Protein AF-A0AAD4MPF8-F1 (afdb_monomer)

pLDDT: mean 71.49, std 11.78, range [45.94, 88.06]

Solvent-accessible surface area (backbone atoms only — not comparable to full-atom values): 11117 Å² total; per-residue (Å²): 115,58,74,65,57,52,52,52,51,52,49,49,47,50,49,53,48,52,50,50,49,48,56,69,76,37,49,70,69,51,46,76,34,60,67,60,52,49,54,48,47,53,47,50,52,48,49,43,50,48,50,51,51,52,43,62,72,68,60,69,72,72,42,96,46,67,57,79,88,45,56,65,57,53,52,52,50,50,52,53,42,52,50,28,42,57,53,8,51,45,22,51,76,41,23,58,66,55,44,60,44,26,32,69,64,89,80,53,73,45,56,37,51,53,28,25,47,55,8,43,53,32,34,49,62,33,69,62,44,70,51,37,67,32,45,84,45,64,68,64,37,50,50,49,35,48,50,50,28,53,53,29,48,53,52,37,50,50,53,55,47,46,52,66,77,32,65,92,32,55,41,81,50,34,54,56,55,45,52,51,36,47,54,50,28,52,48,32,45,50,48,40,51,50,54,55,71,69,28,69,70,51,52,53,53,58,61,73,75,107

Secondary structure (DSSP, 8-state):
--HHHHHHHHHHHHHHHHHHHHHHH-HHHHHT-HHHHHHHHHHHHHHHHHHHHHHHHTT----S---TT-HHHHHHHHHHHHHHHHHHHHHHH-HHHHHHTTB-S---HHHHHHHHHHHHHHHHHHHHHTTGGG-S-HHHHHHHHHHHHHHHHHHHHHHHHHHHHTTTSB-TTHHHHHHHHHHHHHHHHHHHHHHHHT-HHHHHHHHH--

Sequence (210 aa):
MDGLGRFVLTADAIVSFVSGLVLFLAPSQVGDLILILRIFIYSCFATLALYVLLLLGSGWKLGSTLYPQNRVGNILYQLDTIASITVGMAWMSHPQWILHRQVQVTMDESHEICGRIMGALFVSSQAISAHALHWQNQSDRSMAAEARAVCCLFILAAQIWSQVAYRKHWSGGHWVGISLSSTWTVIALTYRIYIICTSPAVAKSRQKAK

Organism: NCBI:txid166010

Nearest PDB structures (foldseek):
  8e12-assembly1_C  TM=3.591E-01  e=9.844E+00  synthetic construct
  4tx5-assembly1_B  TM=2.167E-01  e=2.994E+00  Homo sapiens
  8auw-assembly1_D  TM=2.291E-01  e=4.032E+00  Homo sapiens
  6jx6-assembly1_D  TM=2.334E-01  e=8.915E+00  Homo sapiens
  6jx6-assembly1_A  TM=1.892E-01  e=6.620E+00  Homo sapiens

Mean predicted aligned error: 10.9 Å

Foldseek 3Di:
DDPVLVVLLVVLLVCLVVVLCCCVVPVPVQLVCVVVLVVLLVVLVVLVVVLVVCCVVVPVPLQPCLPVVPPVLVVLLVVLLVLLLVQLVCLLPPQPVLVVLWWQDPDDPSSSSVSNSLSSSSNSLNSSLVSLSRDPDLVSVLSSLVSQLVSLVSQLVVLVVCCVVRVPTTDPSSVVSNVSSVVSNCSSVVSNVVSVCPDPVVVVVVVVVD

InterPro domains:
  IPR059336 Domain of unknown function DUF8292 [PF26941] (42-192)

Radius of gyration: 18.5 Å; Cα contacts (8 Å, |Δi|>4): 184; chains: 1; bounding box: 48×43×47 Å

Structure (mmCIF, N/CA/C/O backbone):
data_AF-A0AAD4MPF8-F1
#
_entry.id   AF-A0AAD4MPF8-F1
#
loop_
_atom_site.group_PDB
_atom_site.id
_atom_site.type_symbol
_atom_site.label_atom_id
_atom_site.label_alt_id
_atom_site.label_comp_id
_atom_site.label_asym_id
_atom_site.label_entity_id
_atom_site.label_seq_id
_atom_site.pdbx_PDB_ins_code
_atom_site.Cartn_x
_atom_site.Cartn_y
_atom_site.Cartn_z
_atom_site.occupancy
_atom_site.B_iso_or_equiv
_atom_site.auth_seq_id
_atom_site.auth_comp_id
_atom_site.auth_asym_id
_atom_site.auth_atom_id
_atom_site.pdbx_PDB_model_num
ATOM 1 N N . MET A 1 1 ? -16.345 8.784 14.453 1.00 55.75 1 MET A N 1
ATOM 2 C CA . MET A 1 1 ? -15.623 9.776 13.639 1.00 55.75 1 MET A CA 1
ATOM 3 C C . MET A 1 1 ? -16.601 10.869 13.224 1.00 55.75 1 MET A C 1
ATOM 5 O O . MET A 1 1 ? -17.779 10.551 13.048 1.00 55.75 1 MET A O 1
ATOM 9 N N . ASP A 1 2 ? -16.160 12.123 13.161 1.00 61.25 2 ASP A N 1
ATOM 10 C CA . ASP A 1 2 ? -16.975 13.252 12.692 1.00 61.25 2 ASP A CA 1
ATOM 11 C C . ASP A 1 2 ? -17.239 13.159 11.173 1.00 61.25 2 ASP A C 1
ATOM 13 O O . ASP A 1 2 ? -16.724 12.270 10.487 1.00 61.25 2 ASP A O 1
ATOM 17 N N . GLY A 1 3 ? -18.105 14.031 10.642 1.00 62.41 3 GLY A N 1
ATOM 18 C CA . GLY A 1 3 ? -18.483 14.008 9.222 1.00 62.41 3 GLY A CA 1
ATOM 19 C C . GLY A 1 3 ? -17.293 14.221 8.279 1.00 62.41 3 GLY A C 1
ATOM 20 O O . GLY A 1 3 ? -17.214 13.576 7.233 1.00 62.41 3 GLY A O 1
ATOM 21 N N . LEU A 1 4 ? -16.333 15.052 8.693 1.00 60.56 4 LEU A N 1
ATOM 22 C CA . LEU A 1 4 ? -15.121 15.350 7.935 1.00 60.56 4 LEU A CA 1
ATOM 23 C C . LEU A 1 4 ? -14.210 14.124 7.810 1.00 60.56 4 LEU A C 1
ATOM 25 O O . LEU A 1 4 ? -13.796 13.792 6.702 1.00 60.56 4 LEU A O 1
ATOM 29 N N . GLY A 1 5 ? -13.960 13.390 8.901 1.00 58.72 5 GLY A N 1
ATOM 30 C CA . GLY A 1 5 ? -13.143 12.178 8.838 1.00 58.72 5 GLY A CA 1
ATOM 31 C C . GLY A 1 5 ? -13.740 11.095 7.931 1.00 58.72 5 GLY A C 1
ATOM 32 O O . GLY A 1 5 ? -13.005 10.425 7.206 1.00 58.72 5 GLY A O 1
ATOM 33 N N . ARG A 1 6 ? -15.077 10.942 7.904 1.00 61.00 6 ARG A N 1
ATOM 34 C CA . ARG A 1 6 ? -15.747 9.969 7.009 1.00 61.00 6 ARG A CA 1
ATOM 35 C C . ARG A 1 6 ? -15.599 10.348 5.548 1.00 61.00 6 ARG A C 1
ATOM 37 O O . ARG A 1 6 ? -15.324 9.476 4.726 1.00 61.00 6 ARG A O 1
ATOM 44 N N . PHE A 1 7 ? -15.773 11.628 5.237 1.00 65.44 7 PHE A N 1
ATOM 45 C CA . PHE A 1 7 ? -15.570 12.142 3.890 1.00 65.44 7 PHE A CA 1
ATOM 46 C C . PHE A 1 7 ? -14.133 11.895 3.422 1.00 65.44 7 PHE A C 1
ATOM 48 O O . PHE A 1 7 ? -13.931 11.340 2.347 1.00 65.44 7 PHE A O 1
ATOM 55 N N . VAL A 1 8 ? -13.148 12.212 4.266 1.00 62.22 8 VAL A N 1
ATOM 56 C CA . VAL A 1 8 ? -11.725 12.033 3.954 1.00 62.22 8 VAL A CA 1
ATOM 57 C C . VAL A 1 8 ? -11.372 10.562 3.709 1.00 62.22 8 VAL 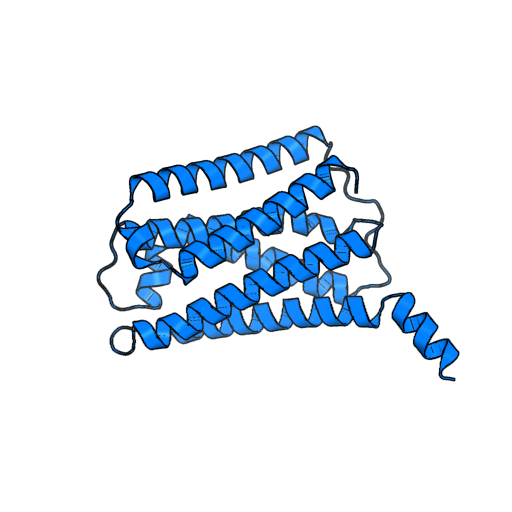A C 1
ATOM 59 O O . VAL A 1 8 ? -10.718 10.268 2.715 1.00 62.22 8 VAL A O 1
ATOM 62 N N . LEU A 1 9 ? -11.854 9.631 4.541 1.00 59.34 9 LEU A N 1
ATOM 63 C CA . LEU A 1 9 ? -11.659 8.190 4.318 1.00 59.34 9 LEU A CA 1
ATOM 64 C C . LEU A 1 9 ? -12.317 7.683 3.039 1.00 59.34 9 LEU A C 1
ATOM 66 O O . LEU A 1 9 ? -11.755 6.852 2.336 1.00 59.34 9 LEU A O 1
ATOM 70 N N . THR A 1 10 ? -13.531 8.151 2.758 1.00 61.44 10 THR A N 1
ATOM 71 C CA . THR A 1 10 ? -14.258 7.740 1.555 1.00 61.44 10 THR A CA 1
ATOM 72 C C . THR A 1 10 ? -13.538 8.256 0.313 1.00 61.44 10 THR A C 1
ATOM 74 O O . THR A 1 10 ? -13.369 7.517 -0.652 1.00 61.44 10 THR A O 1
ATOM 77 N N . ALA A 1 11 ? -13.052 9.499 0.356 1.00 64.69 11 ALA A N 1
ATOM 78 C CA . ALA A 1 11 ? -12.233 10.078 -0.696 1.00 64.69 11 ALA A CA 1
ATOM 79 C C . ALA A 1 11 ? -10.909 9.315 -0.870 1.00 64.69 11 ALA A C 1
ATOM 81 O O . ALA A 1 11 ? -10.569 8.988 -1.999 1.00 64.69 11 ALA A O 1
ATOM 82 N N . ASP A 1 12 ? -10.209 8.964 0.215 1.00 59.84 12 ASP A N 1
ATOM 83 C CA . ASP A 1 12 ? -8.982 8.149 0.170 1.00 59.84 12 ASP A CA 1
ATOM 84 C C . ASP A 1 12 ? -9.234 6.769 -0.450 1.00 59.84 12 ASP A C 1
ATOM 86 O O . ASP A 1 12 ? -8.487 6.336 -1.325 1.00 59.84 12 ASP A O 1
ATOM 90 N N . ALA A 1 13 ? -10.327 6.104 -0.064 1.00 56.44 13 ALA A N 1
ATOM 91 C CA . ALA A 1 13 ? -10.712 4.809 -0.615 1.00 56.44 13 ALA A CA 1
ATOM 92 C C . ALA A 1 13 ? -11.037 4.902 -2.113 1.00 56.44 13 ALA A C 1
ATOM 94 O O . ALA A 1 13 ? -10.578 4.066 -2.889 1.00 56.44 13 ALA A O 1
ATOM 95 N N . ILE A 1 14 ? -11.782 5.929 -2.538 1.00 65.12 14 ILE A N 1
ATOM 96 C CA . ILE A 1 14 ? -12.102 6.165 -3.953 1.00 65.12 14 ILE A CA 1
ATOM 97 C C . ILE A 1 14 ? -10.832 6.480 -4.741 1.00 65.12 14 ILE A C 1
ATOM 99 O O . ILE A 1 14 ? -10.604 5.876 -5.785 1.00 65.12 14 ILE A O 1
ATOM 103 N N . VAL A 1 15 ? -9.989 7.390 -4.245 1.00 66.50 15 VAL A N 1
ATOM 104 C CA . VAL A 1 15 ? -8.732 7.761 -4.903 1.00 66.50 15 VAL A CA 1
ATOM 105 C C . VAL A 1 15 ? -7.833 6.540 -5.010 1.00 66.50 15 VAL A C 1
ATOM 107 O O . VAL A 1 15 ? -7.390 6.232 -6.109 1.00 66.50 15 VAL A O 1
ATOM 110 N N . SER A 1 16 ? -7.625 5.790 -3.930 1.00 58.28 16 SER A N 1
ATOM 111 C CA . SER A 1 16 ? -6.804 4.574 -3.931 1.00 58.28 16 SER A CA 1
ATOM 112 C C . SER A 1 16 ? -7.346 3.516 -4.894 1.00 58.28 16 SER A C 1
ATOM 114 O O . SER A 1 16 ? -6.577 2.916 -5.642 1.00 58.28 16 SER A O 1
ATOM 116 N N . PHE A 1 17 ? -8.667 3.322 -4.935 1.00 57.62 17 PHE A N 1
ATOM 117 C CA . PHE A 1 17 ? -9.323 2.383 -5.846 1.00 57.62 17 PHE A CA 1
ATOM 118 C C . PHE A 1 17 ? -9.176 2.792 -7.316 1.00 57.62 17 PHE A C 1
ATOM 120 O O . PHE A 1 17 ? -8.781 1.974 -8.145 1.00 57.62 17 PHE A O 1
ATOM 127 N N . VAL A 1 18 ? -9.438 4.060 -7.642 1.00 65.12 18 VAL A N 1
ATOM 128 C CA . VAL A 1 18 ? -9.290 4.597 -9.002 1.00 65.12 18 VAL A CA 1
ATOM 129 C C . VAL A 1 18 ? -7.825 4.569 -9.432 1.00 65.12 18 VAL A C 1
ATOM 131 O O . VAL A 1 18 ? -7.530 4.144 -10.543 1.00 65.12 18 VAL A O 1
ATOM 134 N N . SER A 1 19 ? -6.901 4.937 -8.542 1.00 63.03 19 SER A N 1
ATOM 135 C CA . SER A 1 19 ? -5.454 4.859 -8.786 1.00 63.03 19 SER A CA 1
ATOM 136 C C . SER A 1 19 ? -5.032 3.429 -9.099 1.00 63.03 19 SER A C 1
ATOM 138 O O . SER A 1 19 ? -4.343 3.191 -10.087 1.00 63.03 19 SER A O 1
ATOM 140 N N . GLY A 1 20 ? -5.485 2.471 -8.284 1.00 56.88 20 GLY A N 1
ATOM 141 C CA . GLY A 1 20 ? -5.229 1.050 -8.490 1.00 56.88 20 GLY A CA 1
ATOM 142 C C . GLY A 1 20 ? -5.778 0.556 -9.826 1.00 56.88 20 GLY A C 1
ATOM 143 O O . GLY A 1 20 ? -5.057 -0.102 -10.568 1.00 56.88 20 GLY A O 1
ATOM 144 N N . LEU A 1 21 ? -7.013 0.929 -10.179 1.00 60.62 21 LEU A N 1
ATOM 145 C CA . LEU A 1 21 ? -7.623 0.580 -11.465 1.00 60.62 21 LEU A CA 1
ATOM 146 C C . LEU A 1 21 ? -6.862 1.163 -12.656 1.00 60.62 21 LEU A C 1
ATOM 148 O O . LEU A 1 21 ? -6.626 0.451 -13.626 1.00 60.62 21 LEU A O 1
ATOM 152 N N . VAL A 1 22 ? -6.470 2.434 -12.590 1.00 63.16 22 VAL A N 1
ATOM 153 C CA . VAL A 1 22 ? -5.739 3.114 -13.669 1.00 63.16 22 VAL A CA 1
ATOM 154 C C . VAL A 1 22 ? -4.359 2.489 -13.865 1.00 63.16 22 VAL A C 1
ATOM 156 O O . VAL A 1 22 ? -3.998 2.150 -14.991 1.00 63.16 22 VAL A O 1
ATOM 159 N N . LEU A 1 23 ? -3.618 2.261 -12.776 1.00 60.31 23 LEU A N 1
ATOM 160 C CA . LEU A 1 23 ? -2.305 1.612 -12.826 1.00 60.31 23 LEU A CA 1
ATOM 161 C C . LEU A 1 23 ? -2.391 0.150 -13.289 1.00 60.31 23 LEU A C 1
ATOM 163 O O . LEU A 1 23 ? -1.462 -0.339 -13.924 1.00 60.31 23 LEU A O 1
ATOM 167 N N . PHE A 1 24 ? -3.493 -0.545 -12.995 1.00 54.94 24 PHE A N 1
ATOM 168 C CA . PHE A 1 24 ? -3.690 -1.940 -13.390 1.00 54.94 24 PHE A CA 1
ATOM 169 C C . PHE A 1 24 ? -4.157 -2.097 -14.845 1.00 54.94 24 PHE A C 1
ATOM 171 O O . PHE A 1 24 ? -3.673 -2.978 -15.551 1.00 54.94 24 PHE A O 1
ATOM 178 N N . LEU A 1 25 ? -5.096 -1.264 -15.305 1.00 57.91 25 LEU A N 1
ATOM 179 C CA . LEU A 1 25 ? -5.723 -1.402 -16.626 1.00 57.91 25 LEU A CA 1
ATOM 180 C C . LEU A 1 25 ? -4.962 -0.684 -17.743 1.00 57.91 25 LEU A C 1
ATOM 182 O O . LEU A 1 25 ? -5.045 -1.109 -18.893 1.00 57.91 25 LEU A O 1
ATOM 186 N N . ALA A 1 26 ? -4.238 0.392 -17.428 1.00 61.06 26 ALA A N 1
ATOM 187 C CA . ALA A 1 26 ? -3.563 1.221 -18.424 1.00 61.06 26 ALA A CA 1
ATOM 188 C C . ALA A 1 26 ? -2.101 1.570 -18.060 1.00 61.06 26 ALA A C 1
ATOM 190 O O . ALA A 1 26 ? -1.697 2.723 -18.224 1.00 61.06 26 ALA A O 1
ATOM 191 N N . PRO A 1 27 ? -1.268 0.609 -17.605 1.00 55.16 27 PRO A N 1
ATOM 192 C CA . PRO A 1 27 ? 0.095 0.904 -17.155 1.00 55.16 27 PRO A CA 1
ATOM 193 C C . PRO A 1 27 ? 0.967 1.541 -18.249 1.00 55.16 27 PRO A C 1
ATOM 195 O O . PRO A 1 27 ? 1.730 2.461 -17.962 1.00 55.16 27 PRO A O 1
ATOM 198 N N . SER A 1 28 ? 0.826 1.111 -19.509 1.00 53.91 28 SER A N 1
ATOM 199 C CA . SER A 1 28 ? 1.618 1.636 -20.632 1.00 53.91 28 SER A CA 1
ATOM 200 C C . SER A 1 28 ? 1.219 3.059 -21.038 1.00 53.91 28 SER A C 1
ATOM 202 O O . SER A 1 28 ? 2.084 3.883 -21.298 1.00 53.91 28 SER A O 1
ATOM 204 N N . GLN A 1 29 ? -0.080 3.377 -21.032 1.00 57.62 29 GLN A N 1
ATOM 205 C CA . GLN A 1 29 ? -0.586 4.714 -21.380 1.00 57.62 29 GLN A CA 1
ATOM 206 C C . GLN A 1 29 ? -0.260 5.750 -20.300 1.00 57.62 29 GLN A C 1
ATOM 208 O O . GLN A 1 29 ? -0.052 6.923 -20.599 1.00 57.62 29 GLN A O 1
ATOM 213 N N . VAL A 1 30 ? -0.215 5.318 -19.039 1.00 54.78 30 VAL A N 1
ATOM 214 C CA . VAL A 1 30 ? 0.207 6.158 -17.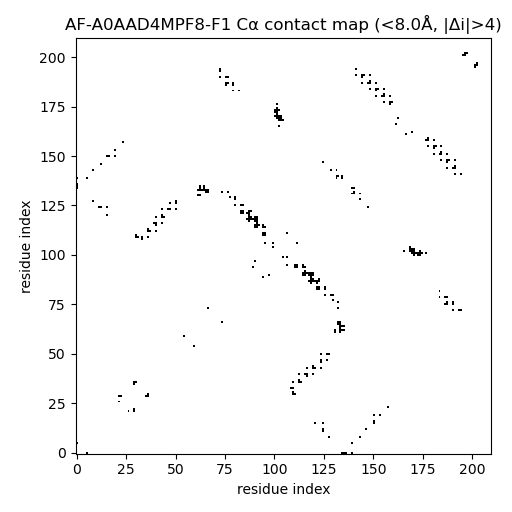917 1.00 54.78 30 VAL A CA 1
ATOM 215 C C . VAL A 1 30 ? 1.702 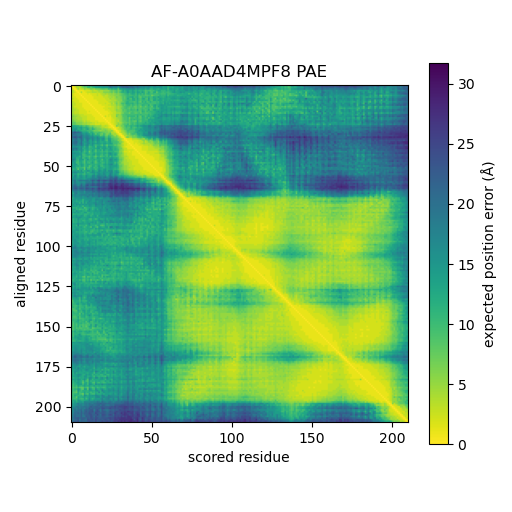6.468 -18.016 1.00 54.78 30 VAL A C 1
ATOM 217 O O . VAL A 1 30 ? 2.077 7.621 -17.825 1.00 54.78 30 VAL A O 1
ATOM 220 N N . GLY A 1 31 ? 2.535 5.480 -18.369 1.00 51.53 31 GLY A N 1
ATOM 221 C CA . GLY A 1 31 ? 3.987 5.640 -18.515 1.00 51.53 31 GLY A CA 1
ATOM 222 C C . GLY A 1 31 ? 4.418 6.689 -19.547 1.00 51.53 31 GLY A C 1
ATOM 223 O O . GLY A 1 31 ? 5.358 7.439 -19.288 1.00 51.53 31 GLY A O 1
ATOM 224 N N . ASP A 1 32 ? 3.680 6.815 -20.653 1.00 57.56 32 ASP A N 1
ATOM 225 C CA . ASP A 1 32 ? 3.958 7.788 -21.723 1.00 57.56 32 ASP A CA 1
ATOM 226 C C . ASP A 1 32 ? 3.587 9.241 -21.347 1.00 57.56 32 ASP A C 1
ATOM 228 O O . ASP A 1 32 ? 3.997 10.200 -22.005 1.00 57.56 32 ASP A O 1
ATOM 232 N N . LEU A 1 33 ? 2.832 9.441 -20.259 1.00 61.28 33 LEU A N 1
ATOM 233 C CA . LEU A 1 33 ? 2.327 10.739 -19.802 1.00 61.28 33 LEU A CA 1
ATOM 234 C C . LEU A 1 33 ? 3.054 11.217 -18.536 1.00 61.28 33 LEU A C 1
ATOM 236 O O . LEU A 1 33 ? 2.452 11.432 -17.481 1.00 61.28 33 LEU A O 1
ATOM 240 N N . ILE A 1 34 ? 4.362 11.470 -18.667 1.00 57.34 34 ILE A N 1
ATOM 241 C CA . ILE A 1 34 ? 5.252 11.996 -17.605 1.00 57.34 34 ILE A CA 1
ATOM 242 C C . ILE A 1 34 ? 4.650 13.217 -16.880 1.00 57.34 34 ILE A C 1
ATOM 244 O O . ILE A 1 34 ? 4.796 13.360 -15.664 1.00 57.34 34 ILE A O 1
ATOM 248 N N . LEU A 1 35 ? 3.928 14.090 -17.593 1.00 57.06 35 LEU A N 1
ATOM 249 C CA . LEU A 1 35 ? 3.270 15.260 -17.000 1.00 57.06 35 LEU A CA 1
ATOM 250 C C . LEU A 1 35 ? 2.095 14.879 -16.082 1.00 57.06 35 LEU A C 1
ATOM 252 O O . LEU A 1 35 ? 1.984 15.428 -14.986 1.00 57.06 35 LEU A O 1
ATOM 256 N N . ILE A 1 36 ? 1.246 13.926 -16.487 1.00 56.16 36 ILE A N 1
ATOM 257 C CA . ILE A 1 36 ? 0.133 13.434 -15.654 1.00 56.16 36 ILE A CA 1
ATOM 258 C C . ILE A 1 36 ? 0.690 12.716 -14.429 1.00 56.16 36 ILE A C 1
ATOM 260 O O . ILE A 1 36 ? 0.234 12.961 -13.318 1.00 56.16 36 ILE A O 1
ATOM 264 N N . LEU A 1 37 ? 1.723 11.899 -14.616 1.00 54.19 37 LEU A N 1
ATOM 265 C CA . LEU A 1 37 ? 2.444 11.211 -13.549 1.00 54.19 37 LEU A CA 1
ATOM 266 C C . LEU A 1 37 ? 3.049 12.186 -12.517 1.00 54.19 37 LEU A C 1
ATOM 268 O O . LEU A 1 37 ? 2.931 11.961 -11.311 1.00 54.19 37 LEU A O 1
ATOM 272 N N . ARG A 1 38 ? 3.631 13.312 -12.959 1.00 57.09 38 ARG A N 1
ATOM 273 C CA . ARG A 1 38 ? 4.124 14.378 -12.063 1.00 57.09 38 ARG A CA 1
ATOM 274 C C . ARG A 1 38 ? 2.999 15.085 -11.316 1.00 57.09 38 ARG A C 1
ATOM 276 O O . ARG A 1 38 ? 3.110 15.270 -10.107 1.00 57.09 38 ARG A O 1
ATOM 283 N N . ILE A 1 39 ? 1.915 15.448 -12.004 1.00 58.03 39 ILE A N 1
ATOM 284 C CA . ILE A 1 39 ? 0.718 16.024 -11.367 1.00 58.03 39 ILE A CA 1
ATOM 285 C C . ILE A 1 39 ? 0.169 15.053 -10.319 1.00 58.03 39 ILE A C 1
ATOM 287 O O . ILE A 1 39 ? -0.181 15.471 -9.219 1.00 58.03 39 ILE A O 1
ATOM 291 N N . PHE A 1 40 ? 0.172 13.756 -10.623 1.00 57.22 40 PHE A N 1
ATOM 292 C CA . PHE A 1 40 ? -0.281 12.715 -9.717 1.00 57.22 40 PHE A CA 1
ATOM 293 C C . PHE A 1 40 ? 0.598 12.623 -8.466 1.00 57.22 40 PHE A C 1
ATOM 295 O O . PHE A 1 40 ? 0.079 12.669 -7.355 1.00 57.22 40 PHE A O 1
ATOM 302 N N . ILE A 1 41 ? 1.926 12.616 -8.615 1.00 55.31 41 ILE A N 1
ATOM 303 C CA . ILE A 1 41 ? 2.864 12.681 -7.484 1.00 55.31 41 ILE A CA 1
ATOM 304 C C . ILE A 1 41 ? 2.610 13.913 -6.614 1.00 55.31 41 ILE A C 1
ATOM 306 O O . ILE A 1 41 ? 2.498 13.788 -5.393 1.00 55.31 41 ILE A O 1
ATOM 310 N N . TYR A 1 42 ? 2.511 15.100 -7.220 1.00 60.00 42 TYR A N 1
ATOM 311 C CA . TYR A 1 42 ? 2.257 16.324 -6.464 1.00 60.00 42 TYR A CA 1
ATOM 312 C C . TYR A 1 42 ? 0.897 16.276 -5.778 1.00 60.00 42 TYR A C 1
ATOM 314 O O . TYR A 1 42 ? 0.785 16.747 -4.652 1.00 60.00 42 TYR A O 1
ATOM 322 N N . SER A 1 43 ? -0.103 15.645 -6.397 1.00 53.53 43 SER A N 1
ATOM 323 C CA . SER A 1 43 ? -1.399 15.414 -5.769 1.00 53.53 43 SER A CA 1
ATOM 324 C C . SER A 1 43 ? -1.299 14.445 -4.590 1.00 53.53 43 SER A C 1
ATOM 326 O O . SER A 1 43 ? -1.823 14.762 -3.533 1.00 53.53 43 SER A O 1
ATOM 328 N N . CYS A 1 44 ? -0.530 13.353 -4.678 1.00 55.41 44 CYS A N 1
ATOM 329 C CA . CYS A 1 44 ? -0.300 12.440 -3.556 1.00 55.41 44 CYS A CA 1
ATOM 330 C C . CYS A 1 44 ? 0.441 13.125 -2.397 1.00 55.41 44 CYS A C 1
ATOM 332 O O . CYS A 1 44 ? 0.066 12.953 -1.238 1.00 55.41 44 CYS A O 1
ATOM 334 N N . PHE A 1 45 ? 1.464 13.935 -2.690 1.00 59.16 45 PHE A N 1
ATOM 335 C CA . PHE A 1 45 ? 2.162 14.729 -1.674 1.00 59.16 45 PHE A CA 1
ATOM 336 C C . PHE A 1 45 ? 1.274 15.830 -1.086 1.00 59.16 45 PHE A C 1
ATOM 338 O O . PHE A 1 45 ? 1.320 16.057 0.120 1.00 59.16 45 PHE A O 1
ATOM 345 N N . ALA A 1 46 ? 0.441 16.482 -1.898 1.00 61.59 46 ALA A N 1
ATOM 346 C CA . ALA A 1 46 ? -0.537 17.461 -1.432 1.00 61.59 46 ALA A CA 1
ATOM 347 C C . ALA A 1 46 ? -1.609 16.803 -0.555 1.00 61.59 46 ALA A C 1
ATOM 349 O O . ALA A 1 46 ? -1.977 17.366 0.469 1.00 61.59 46 ALA A O 1
ATOM 350 N N . THR A 1 47 ? -2.060 15.596 -0.896 1.00 54.09 47 THR A N 1
ATOM 351 C CA . THR A 1 47 ? -2.972 14.790 -0.081 1.00 54.09 47 THR A CA 1
ATOM 352 C C . THR A 1 47 ? -2.318 14.385 1.237 1.00 54.09 47 THR A C 1
ATOM 354 O O . THR A 1 47 ? -2.934 14.541 2.286 1.00 54.09 47 THR A O 1
ATOM 357 N N . LEU A 1 48 ? -1.053 13.955 1.220 1.00 55.78 48 LEU A N 1
ATOM 358 C CA . LEU A 1 48 ? -0.293 13.669 2.437 1.00 55.78 48 LEU A CA 1
ATOM 359 C C . LEU A 1 48 ? -0.150 14.921 3.316 1.00 55.78 48 LEU A C 1
ATOM 361 O O . LEU A 1 48 ? -0.409 14.862 4.516 1.00 55.78 48 LEU A O 1
ATOM 365 N N . ALA A 1 49 ? 0.209 16.063 2.725 1.00 61.84 49 ALA A N 1
ATOM 366 C CA . ALA A 1 49 ? 0.313 17.337 3.429 1.00 61.84 49 ALA A CA 1
ATOM 367 C C . ALA A 1 49 ? -1.043 17.781 3.996 1.00 61.84 49 ALA A C 1
ATOM 369 O O . ALA A 1 49 ? -1.117 18.190 5.150 1.00 61.84 49 ALA A O 1
ATOM 370 N N . LEU A 1 50 ? -2.127 17.635 3.231 1.00 58.03 50 LEU A N 1
ATOM 371 C CA . LEU A 1 50 ? -3.491 17.896 3.682 1.00 58.03 50 LEU A CA 1
ATOM 372 C C . LEU A 1 50 ? -3.866 16.987 4.856 1.00 58.03 50 LEU A C 1
ATOM 374 O O . LEU A 1 50 ? -4.427 17.476 5.830 1.00 58.03 50 LEU A O 1
ATOM 378 N N . TYR A 1 51 ? -3.525 15.697 4.814 1.00 56.28 51 TYR A N 1
ATOM 379 C CA . TYR A 1 51 ? -3.756 14.779 5.932 1.00 56.28 51 TYR A CA 1
ATOM 380 C C . TYR A 1 51 ? -2.969 15.192 7.170 1.00 56.28 51 TYR A C 1
ATOM 382 O O . TYR A 1 51 ? -3.546 15.236 8.252 1.00 56.28 51 TYR A O 1
ATOM 390 N N . VAL A 1 52 ? -1.701 15.583 7.025 1.00 57.91 52 VAL A N 1
ATOM 391 C CA . VAL A 1 52 ? -0.899 16.118 8.136 1.00 57.91 52 VAL A CA 1
ATOM 392 C C . VAL A 1 52 ? -1.526 17.395 8.703 1.00 57.91 52 VAL A C 1
ATOM 394 O O . VAL A 1 52 ? -1.681 17.504 9.916 1.00 57.91 52 VAL A O 1
ATOM 397 N N . LEU A 1 53 ? -1.950 18.339 7.860 1.00 63.38 53 LEU A N 1
ATOM 398 C CA . LEU A 1 53 ? -2.581 19.590 8.295 1.00 63.38 53 LEU A CA 1
ATOM 399 C C . LEU A 1 53 ? -3.933 19.356 8.979 1.00 63.38 53 LEU A C 1
ATOM 401 O O . LEU A 1 53 ? -4.205 19.958 10.015 1.00 63.38 53 LEU A O 1
ATOM 405 N N . LEU A 1 54 ? -4.765 18.458 8.445 1.00 53.50 54 LEU A N 1
ATOM 406 C CA . LEU A 1 54 ? -6.037 18.063 9.055 1.00 53.50 54 LEU A CA 1
ATOM 407 C C . LEU A 1 54 ? -5.819 17.338 10.385 1.00 53.50 54 LEU A C 1
ATOM 409 O O . LEU A 1 54 ? -6.571 17.556 11.335 1.00 53.50 54 LEU A O 1
ATOM 413 N N . LEU A 1 55 ? -4.778 16.512 10.486 1.00 53.19 55 LEU A N 1
ATOM 414 C CA . LEU A 1 55 ? -4.383 15.862 11.733 1.00 53.19 55 LEU A CA 1
ATOM 415 C C . LEU A 1 55 ? -3.943 16.899 12.777 1.00 53.19 55 LEU A C 1
ATOM 417 O O . LEU A 1 55 ? -4.435 16.872 13.905 1.00 53.19 55 LEU A O 1
ATOM 421 N N . LEU A 1 56 ? -3.080 17.847 12.401 1.00 55.50 56 LEU A N 1
ATOM 422 C CA . LEU A 1 56 ? -2.632 18.931 13.283 1.00 55.50 56 LEU A CA 1
ATOM 423 C C . LEU A 1 56 ? -3.804 19.832 13.722 1.00 55.50 56 LEU A C 1
ATOM 425 O O . LEU A 1 56 ? -3.928 20.137 14.906 1.00 55.50 56 LEU A O 1
ATOM 429 N N . GLY A 1 57 ? -4.700 20.201 12.800 1.00 55.50 57 GLY A N 1
ATOM 430 C CA . GLY A 1 57 ? -5.852 21.073 13.065 1.00 55.50 57 GLY A CA 1
ATOM 431 C C . GLY A 1 57 ? -7.000 20.416 13.844 1.00 55.50 57 GLY A C 1
ATOM 432 O O . GLY A 1 57 ? -7.671 21.087 14.623 1.00 55.50 57 GLY A O 1
ATOM 433 N N . SER A 1 58 ? -7.210 19.102 13.700 1.00 56.38 58 SER A N 1
ATOM 434 C CA . SER A 1 58 ? -8.190 18.341 14.504 1.00 56.38 58 SER A CA 1
ATOM 435 C C . SER A 1 58 ? -7.687 18.003 15.917 1.00 56.38 58 SER A C 1
ATOM 437 O O . SER A 1 58 ? -8.434 17.456 16.736 1.00 56.38 58 SER A O 1
ATOM 439 N N . GLY A 1 59 ? -6.440 18.374 16.230 1.00 45.97 59 GLY A N 1
ATOM 440 C CA . GLY A 1 59 ? -5.882 18.331 17.576 1.00 45.97 59 GLY A CA 1
ATOM 441 C C . GLY A 1 59 ? -5.408 16.955 18.030 1.00 45.97 59 GLY A C 1
ATOM 442 O O . GLY A 1 59 ? -5.390 16.721 19.234 1.00 45.97 59 GLY A O 1
ATOM 443 N N . TRP A 1 60 ? -5.058 16.044 17.107 1.00 51.72 60 TRP A N 1
ATOM 444 C CA . TRP A 1 60 ? -4.491 14.722 17.436 1.00 51.72 60 TRP A CA 1
ATOM 445 C C . TRP A 1 60 ? -5.217 14.035 18.609 1.00 51.72 60 TRP A C 1
ATOM 447 O O . TRP A 1 60 ? -4.600 13.539 19.552 1.00 51.72 60 TRP A O 1
ATOM 457 N N . LYS A 1 61 ? -6.558 14.017 18.586 1.00 47.28 61 LYS A N 1
ATOM 458 C CA . LYS A 1 61 ? -7.330 13.297 19.606 1.00 47.28 61 LYS A CA 1
ATOM 459 C C . LYS A 1 61 ? -7.132 11.795 19.397 1.00 47.28 61 LYS A C 1
ATOM 461 O O . LYS A 1 61 ? -7.958 11.142 18.762 1.00 47.28 61 LYS A O 1
ATOM 466 N N . LEU A 1 62 ? -6.035 11.241 19.924 1.00 45.94 62 LEU A N 1
ATOM 467 C CA . LEU A 1 62 ? -5.904 9.805 20.146 1.00 45.94 62 LEU A CA 1
ATOM 468 C C . LEU A 1 62 ? -7.150 9.392 20.926 1.00 45.94 62 LEU A C 1
ATOM 470 O O . LEU A 1 62 ? -7.361 9.847 22.050 1.00 45.94 62 LEU A O 1
ATOM 474 N N . GLY A 1 63 ? -8.019 8.589 20.310 1.00 47.97 63 GLY A N 1
ATOM 475 C CA . GLY A 1 63 ? -9.203 8.114 21.009 1.00 47.97 63 GLY A CA 1
ATOM 476 C C . GLY A 1 63 ? -8.753 7.415 22.287 1.00 47.97 63 GLY A C 1
ATOM 477 O O . GLY A 1 63 ? -7.902 6.525 22.252 1.00 47.97 63 GLY A O 1
ATOM 478 N N . SER A 1 64 ? -9.334 7.819 23.413 1.00 46.28 64 SER A N 1
ATOM 479 C CA . SER A 1 64 ? -9.027 7.337 24.768 1.00 46.28 64 SER A CA 1
ATOM 480 C C . SER A 1 64 ? -9.348 5.852 24.997 1.00 46.28 64 SER A C 1
ATOM 482 O O . SER A 1 64 ? -9.262 5.348 26.110 1.00 46.28 64 SER A O 1
ATOM 484 N N . THR A 1 65 ? -9.743 5.142 23.944 1.00 51.38 65 THR A N 1
ATOM 485 C CA . THR A 1 65 ? -10.238 3.769 23.951 1.00 51.38 65 THR A CA 1
ATOM 486 C C . THR A 1 65 ? -9.467 2.952 22.923 1.00 51.38 65 THR A C 1
ATOM 488 O O . THR A 1 65 ? -9.999 2.525 21.904 1.00 51.38 65 THR A O 1
ATOM 491 N N . LEU A 1 66 ? -8.190 2.691 23.206 1.00 52.31 66 LEU A N 1
ATOM 492 C CA . LEU A 1 66 ? -7.574 1.452 22.727 1.00 52.31 66 LEU A CA 1
ATOM 493 C C . LEU A 1 66 ? -8.502 0.339 23.217 1.00 52.31 66 LEU A C 1
ATOM 495 O O . LEU A 1 66 ? -8.708 0.263 24.421 1.00 52.31 66 LEU A O 1
ATOM 499 N N . TYR A 1 67 ? -9.144 -0.433 22.335 1.00 59.78 67 TYR A N 1
ATOM 500 C CA . TYR A 1 67 ? -10.101 -1.468 22.745 1.00 59.78 67 TYR A CA 1
ATOM 501 C C . TYR A 1 67 ? -9.296 -2.606 23.402 1.00 59.78 67 TYR A C 1
ATOM 503 O O . TYR A 1 67 ? -8.787 -3.477 22.687 1.00 59.78 67 TYR A O 1
ATOM 511 N N . PRO A 1 68 ? -9.095 -2.629 24.739 1.00 58.84 68 PRO A N 1
ATOM 512 C CA . PRO A 1 68 ? -8.054 -3.463 25.354 1.00 58.84 68 PRO A CA 1
ATOM 513 C C . PRO A 1 68 ? -8.424 -4.947 25.271 1.00 58.84 68 PRO A C 1
ATOM 515 O O . PRO A 1 68 ? -7.577 -5.834 25.354 1.00 58.84 68 PRO A O 1
ATOM 518 N N . GLN A 1 69 ? -9.720 -5.194 25.087 1.00 62.88 69 GLN A N 1
ATOM 519 C CA . GLN A 1 69 ? -10.352 -6.492 24.930 1.00 62.88 69 GLN A CA 1
ATOM 520 C C . GLN A 1 69 ? -10.031 -7.125 23.562 1.00 62.88 69 GLN A C 1
ATOM 522 O O . GLN A 1 69 ? -10.044 -8.345 23.448 1.00 62.88 69 GLN A O 1
ATOM 527 N N . ASN A 1 70 ? -9.677 -6.332 22.539 1.00 68.44 70 ASN A N 1
ATOM 528 C CA . ASN A 1 70 ? -9.351 -6.814 21.192 1.00 68.44 70 ASN A CA 1
ATOM 529 C C . ASN A 1 70 ? -7.831 -6.872 20.943 1.00 68.44 70 ASN A C 1
ATOM 531 O O . ASN A 1 70 ? -7.301 -6.244 20.027 1.00 68.44 70 ASN A O 1
ATOM 535 N N . ARG A 1 71 ? -7.103 -7.628 21.775 1.00 69.75 71 ARG A N 1
ATOM 536 C CA . ARG A 1 71 ? -5.632 -7.716 21.689 1.00 69.75 71 ARG A CA 1
ATOM 537 C C . ARG A 1 71 ? -5.143 -8.188 20.318 1.00 69.75 71 ARG A C 1
ATOM 539 O O . ARG A 1 71 ? -4.210 -7.610 19.777 1.00 69.75 71 ARG A O 1
ATOM 546 N N . VAL A 1 72 ? -5.793 -9.203 19.749 1.00 70.50 72 VAL A N 1
ATOM 547 C CA . VAL A 1 72 ? -5.402 -9.787 18.456 1.00 70.50 72 VAL A CA 1
ATOM 548 C C . VAL A 1 72 ? -5.598 -8.786 17.318 1.00 70.50 72 VAL A C 1
ATOM 550 O O . VAL A 1 72 ? -4.677 -8.576 16.534 1.00 70.50 72 VAL A O 1
ATOM 553 N N . GLY A 1 73 ? -6.754 -8.117 17.257 1.00 68.62 73 GLY A N 1
ATOM 554 C CA . GLY A 1 73 ? -7.006 -7.088 16.250 1.00 68.62 73 GLY A CA 1
ATOM 555 C C . GLY A 1 73 ? -6.031 -5.917 16.355 1.00 68.62 73 GLY A C 1
ATOM 556 O O . GLY A 1 73 ? -5.528 -5.462 15.335 1.00 68.62 73 GLY A O 1
ATOM 557 N N . ASN A 1 74 ? -5.689 -5.492 17.576 1.00 69.94 74 ASN A N 1
ATOM 558 C CA . ASN A 1 74 ? -4.716 -4.419 17.793 1.00 69.94 74 ASN A CA 1
ATOM 559 C C . ASN A 1 74 ? -3.321 -4.793 17.259 1.00 69.94 74 ASN A C 1
ATOM 561 O O . ASN A 1 74 ? -2.686 -3.972 16.604 1.00 69.94 74 ASN A O 1
ATOM 565 N N . ILE A 1 75 ? -2.858 -6.028 17.497 1.00 70.69 75 ILE A N 1
ATOM 566 C CA . ILE A 1 75 ? -1.554 -6.510 17.007 1.00 70.69 75 ILE A CA 1
ATOM 567 C C . ILE A 1 75 ? -1.540 -6.580 15.478 1.00 70.69 75 ILE A C 1
ATOM 569 O O . ILE A 1 75 ? -0.644 -6.017 14.853 1.00 70.69 75 ILE A O 1
ATOM 573 N N . LEU A 1 76 ? -2.536 -7.237 14.874 1.00 69.19 76 LEU A N 1
ATOM 574 C CA . LEU A 1 76 ? -2.615 -7.391 13.416 1.00 69.19 76 LEU A CA 1
ATOM 575 C C . LEU A 1 76 ? -2.635 -6.034 12.711 1.00 69.19 76 LEU A C 1
ATOM 577 O O . LEU A 1 76 ? -1.965 -5.846 11.700 1.00 69.19 76 LEU A O 1
ATOM 581 N N . TYR A 1 77 ? -3.362 -5.079 13.283 1.00 72.62 77 TYR A N 1
ATOM 582 C CA . TYR A 1 77 ? -3.464 -3.743 12.731 1.00 72.62 77 TYR A CA 1
ATOM 583 C C . TYR A 1 77 ? -2.170 -2.938 12.850 1.00 72.62 77 TYR A C 1
ATOM 585 O O . TYR A 1 77 ? -1.777 -2.262 11.908 1.00 72.62 77 TYR A O 1
ATOM 593 N N . GLN A 1 78 ? -1.468 -3.018 13.982 1.00 71.12 78 GLN A N 1
ATOM 594 C CA . GLN A 1 78 ? -0.181 -2.334 14.119 1.00 71.12 78 GLN A CA 1
ATOM 595 C C . GLN A 1 78 ? 0.896 -2.927 13.207 1.00 71.12 78 GLN A C 1
ATOM 597 O O . GLN A 1 78 ? 1.693 -2.172 12.651 1.00 71.12 78 GLN A O 1
ATOM 602 N N . LEU A 1 79 ? 0.897 -4.249 13.004 1.00 67.81 79 LEU A N 1
ATOM 603 C CA . LEU A 1 79 ? 1.774 -4.893 12.024 1.00 67.81 79 LEU A CA 1
ATOM 604 C C . LEU A 1 79 ? 1.477 -4.401 10.598 1.00 67.81 79 LEU A C 1
ATOM 606 O O . LEU A 1 79 ? 2.413 -4.074 9.872 1.00 67.81 79 LEU A O 1
ATOM 610 N N . ASP A 1 80 ? 0.197 -4.280 10.225 1.00 77.69 80 ASP A N 1
ATOM 611 C CA . ASP A 1 80 ? -0.241 -3.694 8.947 1.00 77.69 80 ASP A CA 1
ATOM 612 C C . ASP A 1 80 ? 0.227 -2.233 8.790 1.00 77.69 80 ASP A C 1
ATOM 614 O O . ASP A 1 80 ? 0.736 -1.848 7.734 1.00 77.69 80 ASP A O 1
ATOM 618 N N . THR A 1 81 ? 0.124 -1.430 9.853 1.00 76.06 81 THR A N 1
ATOM 619 C CA . THR A 1 81 ? 0.572 -0.030 9.869 1.00 76.06 81 THR A CA 1
ATOM 620 C C . THR A 1 81 ? 2.082 0.099 9.690 1.00 76.06 81 THR A C 1
ATOM 622 O O . THR A 1 81 ? 2.531 0.853 8.824 1.00 76.06 81 THR A O 1
ATOM 625 N N . ILE A 1 82 ? 2.874 -0.643 10.473 1.00 71.31 82 ILE A N 1
ATOM 626 C CA . ILE A 1 82 ? 4.342 -0.618 10.386 1.00 71.31 82 ILE A CA 1
ATOM 627 C C . ILE A 1 82 ? 4.787 -1.057 8.991 1.00 71.31 82 ILE A C 1
ATOM 629 O O . ILE A 1 82 ? 5.568 -0.354 8.352 1.00 71.31 82 ILE A O 1
ATOM 633 N N . ALA A 1 83 ? 4.242 -2.170 8.489 1.00 75.88 83 ALA A N 1
ATOM 634 C CA . ALA A 1 83 ? 4.564 -2.666 7.157 1.00 75.88 83 ALA A CA 1
ATOM 635 C C . ALA A 1 83 ? 4.270 -1.612 6.079 1.00 75.88 83 ALA A C 1
ATOM 637 O O . ALA A 1 83 ? 5.139 -1.341 5.253 1.00 75.88 83 ALA A O 1
ATOM 638 N N . SER A 1 84 ? 3.106 -0.949 6.122 1.00 80.75 84 SER A N 1
ATOM 639 C CA . SER A 1 84 ? 2.757 0.059 5.110 1.00 80.75 84 SER A CA 1
ATOM 640 C C . SER A 1 84 ? 3.645 1.278 5.131 1.00 80.75 84 SER A C 1
ATOM 642 O O . SER A 1 84 ? 4.060 1.739 4.073 1.00 80.75 84 SER A O 1
ATOM 644 N N . ILE A 1 85 ? 3.936 1.811 6.315 1.00 76.69 85 ILE A N 1
ATOM 645 C CA . ILE A 1 85 ? 4.751 3.016 6.418 1.00 76.69 85 ILE A CA 1
ATOM 646 C C . ILE A 1 85 ? 6.179 2.693 5.981 1.00 76.69 85 ILE A C 1
ATOM 648 O O . ILE A 1 85 ? 6.729 3.393 5.137 1.00 76.69 85 ILE A O 1
ATOM 652 N N . THR A 1 86 ? 6.774 1.610 6.487 1.00 72.00 86 THR A N 1
ATOM 653 C CA . THR A 1 86 ? 8.160 1.255 6.158 1.00 72.00 86 THR A CA 1
ATOM 654 C C . THR A 1 86 ? 8.325 0.899 4.680 1.00 72.00 86 THR A C 1
ATOM 656 O O . THR A 1 86 ? 9.226 1.421 4.023 1.00 72.00 86 THR A O 1
ATOM 659 N N . VAL A 1 87 ? 7.449 0.052 4.130 1.00 81.81 87 VAL A N 1
ATOM 660 C CA . VAL A 1 87 ? 7.504 -0.343 2.712 1.00 81.81 87 VAL A CA 1
ATOM 661 C C . VAL A 1 87 ? 7.159 0.839 1.811 1.00 81.81 87 VAL A C 1
ATOM 663 O O . VAL A 1 87 ? 7.842 1.065 0.814 1.00 81.81 87 VAL A O 1
ATOM 666 N N . GLY A 1 88 ? 6.152 1.633 2.177 1.00 82.88 88 GLY A N 1
ATOM 667 C CA . GLY A 1 88 ? 5.755 2.827 1.440 1.00 82.88 88 GLY A CA 1
ATOM 668 C C . GLY A 1 88 ? 6.874 3.859 1.347 1.00 82.88 88 GLY A C 1
ATOM 669 O O . GLY A 1 88 ? 7.217 4.297 0.251 1.00 82.88 88 GLY A O 1
ATOM 670 N N . MET A 1 89 ? 7.529 4.160 2.469 1.00 74.94 89 MET A N 1
ATOM 671 C CA . MET A 1 89 ? 8.689 5.054 2.501 1.00 74.94 89 MET A CA 1
ATOM 672 C C . MET A 1 89 ? 9.858 4.516 1.667 1.00 74.94 89 MET A C 1
ATOM 674 O O . MET A 1 89 ? 10.510 5.287 0.965 1.00 74.94 89 MET A O 1
ATOM 678 N N . ALA A 1 90 ? 10.111 3.204 1.682 1.00 75.19 90 ALA A N 1
ATOM 679 C CA . ALA A 1 90 ? 11.150 2.601 0.846 1.00 75.19 90 ALA A CA 1
ATOM 680 C C . ALA A 1 90 ? 10.852 2.770 -0.657 1.00 75.19 90 ALA A C 1
ATOM 682 O O . ALA A 1 90 ? 11.746 3.138 -1.420 1.00 75.19 90 ALA A O 1
ATOM 683 N N . TRP A 1 91 ? 9.597 2.575 -1.074 1.00 84.69 91 TRP A N 1
ATOM 684 C CA . TRP A 1 91 ? 9.142 2.804 -2.450 1.00 84.69 91 TRP A CA 1
ATOM 685 C C . TRP A 1 91 ? 9.163 4.281 -2.861 1.00 84.69 91 TRP A C 1
ATOM 687 O O . TRP A 1 91 ? 9.486 4.589 -4.004 1.00 84.69 91 TRP A O 1
ATOM 697 N N . MET A 1 92 ? 8.876 5.209 -1.944 1.00 77.56 92 MET A N 1
ATOM 698 C CA . MET A 1 92 ? 8.965 6.650 -2.214 1.00 77.56 92 MET A CA 1
ATOM 699 C C . MET A 1 92 ? 10.410 7.135 -2.369 1.00 77.56 92 MET A C 1
ATOM 701 O O . MET A 1 92 ? 10.683 7.981 -3.224 1.00 77.56 92 MET A O 1
ATOM 705 N N . SER A 1 93 ? 11.324 6.625 -1.540 1.00 70.81 93 SER A N 1
ATOM 706 C CA . SER A 1 93 ? 12.717 7.082 -1.497 1.00 70.81 93 SER A CA 1
ATOM 707 C C . SER A 1 93 ? 13.606 6.379 -2.522 1.00 70.81 93 SER A C 1
ATOM 709 O O . SER A 1 93 ? 14.452 7.024 -3.138 1.00 70.81 93 SER A O 1
ATOM 711 N N . HIS A 1 94 ? 13.426 5.067 -2.717 1.00 79.19 94 HIS A N 1
ATOM 712 C CA . HIS A 1 94 ? 14.339 4.223 -3.497 1.00 79.19 94 HIS A CA 1
ATOM 713 C C . HIS A 1 94 ? 13.619 3.204 -4.413 1.00 79.19 94 HIS A C 1
ATOM 715 O O . HIS A 1 94 ? 13.957 2.016 -4.392 1.00 79.19 94 HIS A O 1
ATOM 721 N N . PRO A 1 95 ? 12.668 3.629 -5.269 1.00 85.12 95 PRO A N 1
ATOM 722 C CA . PRO A 1 95 ? 11.886 2.722 -6.122 1.00 85.12 95 PRO A CA 1
ATOM 723 C C . PRO A 1 95 ? 12.755 1.904 -7.089 1.00 85.12 95 PRO A C 1
ATOM 725 O O . PRO A 1 95 ? 12.572 0.696 -7.211 1.00 85.12 95 PRO A O 1
ATOM 728 N N . GLN A 1 96 ? 13.747 2.528 -7.733 1.00 82.25 96 GLN A N 1
ATOM 729 C CA . GLN A 1 96 ? 14.626 1.855 -8.697 1.00 82.25 96 GLN A CA 1
ATOM 730 C C . GLN A 1 96 ? 15.469 0.755 -8.043 1.00 82.25 96 GLN A C 1
ATOM 732 O O . GLN A 1 96 ? 15.653 -0.308 -8.625 1.00 82.25 96 GLN A O 1
ATOM 737 N N . TRP A 1 97 ? 15.946 0.970 -6.812 1.00 82.88 97 TRP A N 1
ATOM 738 C CA . TRP A 1 97 ? 16.704 -0.044 -6.074 1.00 82.88 97 TRP A CA 1
ATOM 739 C C . TRP A 1 97 ? 15.849 -1.277 -5.765 1.00 82.88 97 TRP A C 1
ATOM 741 O O . TRP A 1 97 ? 16.329 -2.406 -5.883 1.00 82.88 97 TRP A O 1
ATOM 751 N N . ILE A 1 98 ? 14.578 -1.069 -5.399 1.00 85.31 98 ILE A N 1
ATOM 752 C CA . ILE A 1 98 ? 13.625 -2.159 -5.159 1.00 85.31 98 ILE A CA 1
ATOM 753 C C . ILE A 1 98 ? 13.350 -2.898 -6.469 1.00 85.31 98 ILE A C 1
ATOM 755 O O . ILE A 1 98 ? 13.475 -4.121 -6.531 1.00 85.31 98 ILE A O 1
ATOM 759 N N . LEU A 1 99 ? 13.018 -2.157 -7.523 1.00 86.44 99 LEU A N 1
ATOM 760 C CA . LEU A 1 99 ? 12.637 -2.721 -8.810 1.00 86.44 99 LEU A CA 1
ATOM 761 C C . LEU A 1 99 ? 13.790 -3.457 -9.500 1.00 86.44 99 LEU A C 1
ATOM 763 O O . LEU A 1 99 ? 13.574 -4.549 -10.011 1.00 86.44 99 LEU A O 1
ATOM 767 N N . HIS A 1 100 ? 15.022 -2.946 -9.444 1.00 86.75 100 HIS A N 1
ATOM 768 C CA . HIS A 1 100 ? 16.197 -3.611 -10.023 1.00 86.75 100 HIS A CA 1
ATOM 769 C C . HIS A 1 100 ? 16.485 -4.975 -9.373 1.00 86.75 100 HIS A C 1
ATOM 771 O O . HIS A 1 100 ? 17.084 -5.867 -9.972 1.00 86.75 100 HIS A O 1
ATOM 777 N N . ARG A 1 101 ? 16.021 -5.171 -8.133 1.00 84.38 101 ARG A N 1
ATOM 778 C CA . ARG A 1 101 ? 16.089 -6.457 -7.431 1.00 84.38 101 ARG A CA 1
ATOM 779 C C . ARG A 1 101 ? 14.931 -7.395 -7.767 1.00 84.38 101 ARG A C 1
ATOM 781 O O . ARG A 1 101 ? 14.981 -8.541 -7.336 1.00 84.38 101 ARG A O 1
ATOM 788 N N . GLN A 1 102 ? 13.921 -6.952 -8.512 1.00 85.56 102 GLN A N 1
ATOM 789 C CA . GLN A 1 102 ? 12.731 -7.736 -8.873 1.00 85.56 102 GLN A CA 1
ATOM 790 C C . GLN A 1 102 ? 12.633 -8.005 -10.380 1.00 85.56 102 GLN A C 1
ATOM 792 O O . GLN A 1 102 ? 12.193 -9.084 -10.785 1.00 85.56 102 GLN A O 1
ATOM 797 N N . VAL A 1 103 ? 13.049 -7.048 -11.211 1.00 85.69 103 VAL A N 1
ATOM 798 C CA . VAL A 1 103 ? 13.001 -7.110 -12.674 1.00 85.69 103 VAL A CA 1
ATOM 799 C C . VAL A 1 103 ? 14.335 -6.677 -13.291 1.00 85.69 103 VAL A C 1
ATOM 801 O O . VAL A 1 103 ? 15.001 -5.763 -12.818 1.00 85.69 103 VAL A O 1
ATOM 804 N N . GLN A 1 104 ? 14.726 -7.367 -14.356 1.00 86.19 104 GLN A N 1
ATOM 805 C CA . GLN A 1 104 ? 15.946 -7.205 -15.145 1.00 86.19 104 GLN A CA 1
ATOM 806 C C . GLN A 1 104 ? 15.620 -6.536 -16.486 1.00 86.19 104 GLN A C 1
ATOM 808 O O . GLN A 1 104 ? 15.975 -7.028 -17.557 1.00 86.19 104 GLN A O 1
ATOM 813 N N . VAL A 1 105 ? 14.880 -5.434 -16.416 1.00 85.38 105 VAL A N 1
ATOM 814 C CA . VAL A 1 105 ? 14.612 -4.552 -17.553 1.00 85.38 105 VAL A CA 1
ATOM 815 C C . VAL A 1 105 ? 15.314 -3.224 -17.322 1.00 85.38 105 VAL A C 1
ATOM 817 O O . VAL A 1 105 ? 15.543 -2.825 -16.176 1.00 85.38 105 VAL A O 1
ATOM 820 N N . THR A 1 106 ? 15.665 -2.536 -18.404 1.00 86.31 106 THR A N 1
ATOM 821 C CA . THR A 1 106 ? 16.149 -1.160 -18.309 1.00 86.31 106 THR A CA 1
ATOM 822 C C . THR A 1 106 ? 15.035 -0.303 -17.723 1.00 86.31 106 THR A C 1
ATOM 824 O O . THR A 1 106 ? 13.959 -0.202 -18.305 1.00 86.31 106 THR A O 1
ATOM 827 N N . MET A 1 107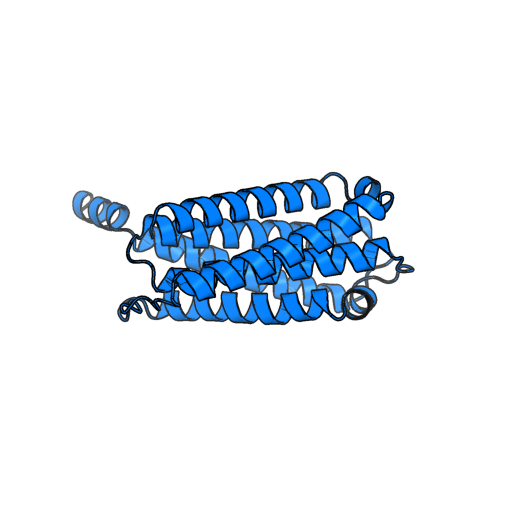 ? 15.283 0.266 -16.546 1.00 83.12 107 MET A N 1
ATOM 828 C CA . MET A 1 107 ? 14.320 1.136 -15.883 1.00 83.12 107 MET A CA 1
ATOM 829 C C . MET A 1 107 ? 14.372 2.523 -16.512 1.00 83.12 107 MET A C 1
ATOM 831 O O . MET A 1 107 ? 15.456 3.067 -16.718 1.00 83.12 107 MET A O 1
ATOM 835 N N . ASP A 1 108 ? 13.206 3.096 -16.765 1.00 83.25 108 ASP A N 1
ATOM 836 C CA . ASP A 1 108 ? 13.048 4.481 -17.200 1.00 83.25 108 ASP A CA 1
ATOM 837 C C . ASP A 1 108 ? 12.356 5.328 -16.114 1.00 83.25 108 ASP A C 1
ATOM 839 O O . ASP A 1 108 ? 12.021 4.844 -15.025 1.00 83.25 108 ASP A O 1
ATOM 843 N N . GLU A 1 109 ? 12.146 6.614 -16.403 1.00 78.56 109 GLU A N 1
ATOM 844 C CA . GLU A 1 109 ? 11.497 7.557 -15.483 1.00 78.56 109 GLU A CA 1
ATOM 845 C C . GLU A 1 109 ? 10.076 7.097 -15.095 1.00 78.56 109 GLU A C 1
ATOM 847 O O . GLU A 1 109 ? 9.646 7.313 -13.961 1.00 78.56 109 GLU A O 1
ATOM 852 N N . SER A 1 110 ? 9.361 6.386 -15.976 1.00 77.88 110 SER A N 1
ATOM 853 C CA . SER A 1 110 ? 8.005 5.902 -15.690 1.00 77.88 110 SER A CA 1
ATOM 854 C C . SER A 1 110 ? 7.986 4.851 -14.576 1.00 77.88 110 SER A C 1
ATOM 856 O O . SER A 1 110 ? 7.124 4.904 -13.695 1.00 77.88 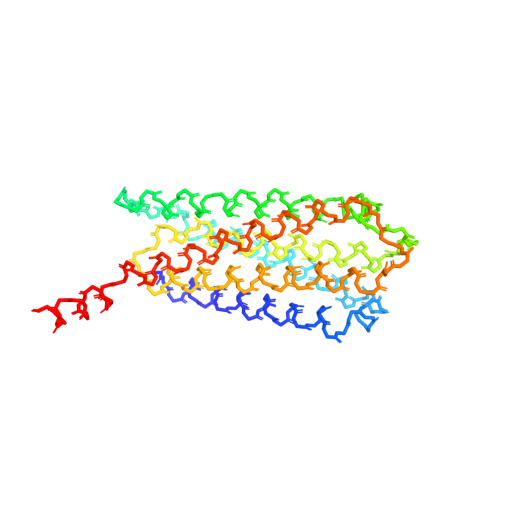110 SER A O 1
ATOM 858 N N . HIS A 1 111 ? 8.977 3.954 -14.545 1.00 80.75 111 HIS A N 1
ATOM 859 C CA . HIS A 1 111 ? 9.124 2.945 -13.493 1.00 80.75 111 HIS A CA 1
ATOM 860 C C . HIS A 1 111 ? 9.402 3.592 -12.137 1.00 80.75 111 HIS A C 1
ATOM 862 O O . HIS A 1 111 ? 8.831 3.195 -11.117 1.00 80.75 111 HIS A O 1
ATOM 868 N N . GLU A 1 112 ? 10.266 4.607 -12.129 1.00 78.00 112 GLU A N 1
ATOM 869 C CA . GLU A 1 112 ? 10.556 5.377 -10.928 1.00 78.00 112 GLU A CA 1
ATOM 870 C C . GLU A 1 112 ? 9.296 6.074 -10.410 1.00 78.00 112 GLU A C 1
ATOM 872 O O . GLU A 1 112 ? 8.976 5.957 -9.224 1.00 78.00 112 GLU A O 1
ATOM 877 N N . ILE A 1 113 ? 8.554 6.756 -11.286 1.00 74.38 113 ILE A N 1
ATOM 878 C CA . ILE A 1 113 ? 7.356 7.484 -10.876 1.00 74.38 113 ILE A CA 1
ATOM 879 C C . ILE A 1 113 ? 6.264 6.523 -10.387 1.00 74.38 113 ILE A C 1
ATOM 881 O O . ILE A 1 113 ? 5.701 6.748 -9.314 1.00 74.38 113 ILE A O 1
ATOM 885 N N . CYS A 1 114 ? 6.008 5.422 -11.098 1.00 78.25 114 CYS A N 1
ATOM 886 C CA . CYS A 1 114 ? 5.047 4.405 -10.662 1.00 78.25 114 CYS A CA 1
ATOM 887 C C . CYS A 1 114 ? 5.422 3.825 -9.291 1.00 78.25 114 CYS A C 1
ATOM 889 O O . CYS A 1 114 ? 4.560 3.679 -8.422 1.00 78.25 114 CYS A O 1
ATOM 891 N N . GLY A 1 115 ? 6.713 3.565 -9.057 1.00 81.75 115 GLY A N 1
ATOM 892 C CA . GLY A 1 115 ? 7.206 3.114 -7.759 1.00 81.75 115 GLY A CA 1
ATOM 893 C C . GLY A 1 115 ? 6.962 4.132 -6.640 1.00 81.75 115 GLY A C 1
ATOM 894 O O . GLY A 1 115 ? 6.486 3.766 -5.565 1.00 81.75 115 GLY A O 1
ATOM 895 N N . ARG A 1 116 ? 7.203 5.424 -6.892 1.00 78.75 116 ARG A N 1
ATOM 896 C CA . ARG A 1 116 ? 6.934 6.489 -5.908 1.00 78.75 116 ARG A CA 1
ATOM 897 C C . ARG A 1 116 ? 5.444 6.652 -5.619 1.00 78.75 116 ARG A C 1
ATOM 899 O O . ARG A 1 116 ? 5.086 6.865 -4.464 1.00 78.75 116 ARG A O 1
ATOM 906 N N . ILE A 1 117 ? 4.585 6.524 -6.632 1.00 74.69 117 ILE A N 1
ATOM 907 C CA . ILE A 1 117 ? 3.123 6.571 -6.471 1.00 74.69 117 ILE A CA 1
ATOM 908 C C . ILE A 1 117 ? 2.646 5.407 -5.604 1.00 74.69 117 ILE A C 1
ATOM 910 O O . ILE A 1 117 ? 1.908 5.627 -4.645 1.00 74.69 117 ILE A O 1
ATOM 914 N N . MET A 1 118 ? 3.115 4.185 -5.877 1.00 80.81 118 MET A N 1
ATOM 915 C CA . MET A 1 118 ? 2.829 3.018 -5.036 1.00 80.81 118 MET A CA 1
ATOM 916 C C . MET A 1 118 ? 3.254 3.264 -3.582 1.00 80.81 118 MET A C 1
ATOM 918 O O . MET A 1 118 ? 2.489 3.002 -2.654 1.00 80.81 118 MET A O 1
ATOM 922 N N . GLY A 1 119 ? 4.446 3.832 -3.379 1.00 80.81 119 GLY A N 1
ATOM 923 C CA . GLY A 1 119 ? 4.932 4.215 -2.058 1.00 80.81 119 GLY A CA 1
ATOM 924 C C . GLY A 1 119 ? 4.054 5.257 -1.359 1.00 80.81 119 GLY A C 1
ATOM 925 O O . GLY A 1 119 ? 3.712 5.093 -0.189 1.00 80.81 119 GLY A O 1
ATOM 926 N N . ALA A 1 120 ? 3.633 6.297 -2.079 1.00 76.00 120 ALA A N 1
ATOM 927 C CA . ALA A 1 120 ? 2.774 7.343 -1.535 1.00 76.00 120 ALA A CA 1
ATOM 928 C C . ALA A 1 120 ? 1.398 6.798 -1.129 1.00 76.00 120 ALA A C 1
ATOM 930 O O . ALA A 1 120 ? 0.933 7.111 -0.036 1.00 76.00 120 ALA A O 1
ATOM 931 N N . LEU A 1 121 ? 0.798 5.923 -1.945 1.00 75.44 121 LEU A N 1
ATOM 932 C CA . LEU A 1 121 ? -0.466 5.244 -1.633 1.00 75.44 121 LEU A CA 1
ATOM 933 C C . LEU A 1 121 ? -0.358 4.373 -0.371 1.00 75.44 121 LEU A C 1
ATOM 935 O O . LEU A 1 121 ? -1.275 4.331 0.454 1.00 75.44 121 LEU A O 1
ATOM 939 N N . PHE A 1 122 ? 0.777 3.696 -0.173 1.00 79.31 122 PHE A N 1
ATOM 940 C CA . PHE A 1 122 ? 1.015 2.920 1.043 1.00 79.31 122 PHE A CA 1
ATOM 941 C C . PHE A 1 122 ? 1.049 3.773 2.307 1.00 79.31 122 PHE A C 1
ATOM 943 O O . PHE A 1 122 ? 0.505 3.358 3.334 1.00 79.31 122 PHE A O 1
ATOM 950 N N . VAL A 1 123 ? 1.692 4.938 2.242 1.00 75.94 123 VAL A N 1
ATOM 951 C CA . VAL A 1 123 ? 1.824 5.838 3.390 1.00 75.94 123 VAL A CA 1
ATOM 952 C C . VAL A 1 123 ?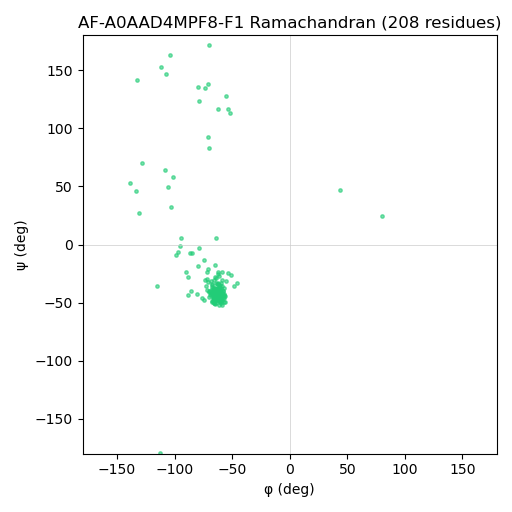 0.518 6.591 3.640 1.00 75.94 123 VAL A C 1
ATOM 954 O O . VAL A 1 123 ? 0.054 6.634 4.779 1.00 75.94 123 VAL A O 1
ATOM 957 N N . SER A 1 124 ? -0.114 7.141 2.597 1.00 72.56 124 SER A N 1
ATOM 958 C CA . SER A 1 124 ? -1.341 7.937 2.726 1.00 72.56 124 SER A CA 1
ATOM 959 C C . SER A 1 124 ? -2.505 7.106 3.260 1.00 72.56 124 SER A C 1
ATOM 961 O O . SER A 1 124 ? -3.149 7.521 4.225 1.00 72.56 124 SER A O 1
ATOM 963 N N . SER A 1 125 ? -2.697 5.890 2.729 1.00 72.06 125 SER A N 1
ATOM 964 C CA . SER A 1 125 ? -3.759 4.989 3.195 1.00 72.06 125 SER A CA 1
ATOM 965 C C . SER A 1 125 ? -3.582 4.579 4.660 1.00 72.06 125 SER A C 1
ATOM 967 O O . SER A 1 125 ? -4.574 4.283 5.332 1.00 72.06 125 SER A O 1
ATOM 969 N N . GLN A 1 126 ? -2.347 4.601 5.191 1.00 76.06 126 GLN A N 1
ATOM 970 C CA . GLN A 1 126 ? -2.100 4.375 6.616 1.00 76.06 126 GLN A CA 1
ATOM 971 C C . GLN A 1 126 ? -2.117 5.611 7.499 1.00 76.06 126 GLN A C 1
ATOM 973 O O . GLN A 1 126 ? -2.393 5.467 8.686 1.00 76.06 126 GLN A O 1
ATOM 978 N N . ALA A 1 127 ? -1.882 6.812 6.979 1.00 68.19 127 ALA A N 1
ATOM 979 C CA . ALA A 1 127 ? -1.923 8.024 7.797 1.00 68.19 127 ALA A CA 1
ATOM 980 C C . ALA A 1 127 ? -3.285 8.188 8.501 1.00 68.19 127 ALA A C 1
ATOM 982 O O . ALA A 1 127 ? -3.345 8.568 9.667 1.00 68.19 127 ALA A O 1
ATOM 983 N N . ILE A 1 128 ? -4.377 7.833 7.817 1.00 64.31 128 ILE A N 1
ATOM 984 C CA . ILE A 1 128 ? -5.730 7.874 8.387 1.00 64.31 128 ILE A CA 1
ATOM 985 C C . ILE A 1 128 ? -6.067 6.560 9.093 1.00 64.31 128 ILE A C 1
ATOM 987 O O . ILE A 1 128 ? -6.606 6.558 10.205 1.00 64.31 128 ILE A O 1
ATOM 991 N N . SER A 1 129 ? -5.727 5.433 8.464 1.00 68.88 129 SER A N 1
ATOM 992 C CA . SER A 1 129 ? -6.024 4.109 8.998 1.00 68.88 129 SER A CA 1
ATOM 993 C C . SER A 1 129 ? -5.312 3.874 10.335 1.00 68.88 129 SER A C 1
ATOM 995 O O . SER A 1 129 ? -5.938 3.312 11.222 1.00 68.88 129 SER A O 1
ATOM 997 N N . ALA A 1 130 ? -4.119 4.401 10.611 1.00 69.50 130 ALA A N 1
ATOM 998 C CA . ALA A 1 130 ? -3.456 4.272 11.918 1.00 69.50 130 ALA A CA 1
ATOM 999 C C . ALA A 1 130 ? -4.350 4.668 13.118 1.00 69.50 130 ALA A C 1
ATOM 1001 O O . ALA A 1 130 ? -4.203 4.125 14.214 1.00 69.50 130 ALA A O 1
ATOM 1002 N N . HIS A 1 131 ? -5.341 5.540 12.903 1.00 69.06 131 HIS A N 1
ATOM 1003 C CA . HIS A 1 131 ? -6.308 5.958 13.917 1.00 69.06 131 HIS A CA 1
ATOM 1004 C C . HIS A 1 131 ? -7.547 5.056 14.046 1.00 69.06 131 HIS A C 1
ATOM 1006 O O . HIS A 1 131 ? -8.324 5.228 14.988 1.00 69.06 131 HIS A O 1
ATOM 1012 N N . ALA A 1 132 ? -7.745 4.074 13.164 1.00 70.06 132 ALA A N 1
ATOM 1013 C CA . ALA A 1 132 ? -8.953 3.252 13.141 1.00 70.06 132 ALA A CA 1
ATOM 1014 C C . ALA A 1 132 ? -9.150 2.438 14.424 1.00 70.06 132 ALA A C 1
ATOM 1016 O O . ALA A 1 132 ? -10.280 2.290 14.884 1.00 70.06 132 ALA A O 1
ATOM 1017 N N . LEU A 1 133 ? -8.072 1.975 15.069 1.00 65.19 133 LEU A N 1
ATOM 1018 C CA . LEU A 1 133 ? -8.163 1.273 16.360 1.00 65.19 133 LEU A CA 1
ATOM 1019 C C . LEU A 1 133 ? -8.814 2.117 17.463 1.00 65.19 133 LEU A C 1
ATOM 1021 O O . LEU A 1 133 ? -9.366 1.567 18.413 1.00 65.19 133 LEU A O 1
ATOM 1025 N N . HIS A 1 134 ? -8.765 3.439 17.321 1.00 69.69 134 HIS A N 1
ATOM 1026 C CA . HIS A 1 134 ? -9.286 4.398 18.285 1.00 69.69 134 HIS A CA 1
ATOM 1027 C C . HIS A 1 134 ? -10.694 4.896 17.939 1.00 69.69 134 HIS A C 1
ATOM 1029 O O . HIS A 1 134 ? -11.300 5.636 18.718 1.00 69.69 134 HIS A O 1
ATOM 1035 N N . TRP A 1 135 ? -11.244 4.534 16.776 1.00 73.38 135 TRP A N 1
ATOM 1036 C CA . TRP A 1 135 ? -12.606 4.924 16.429 1.00 73.38 135 TRP A CA 1
ATOM 1037 C C . TRP A 1 135 ? -13.602 4.121 17.243 1.00 73.38 135 TRP A C 1
ATOM 1039 O O . TRP A 1 135 ? -13.489 2.908 17.329 1.00 73.38 135 TRP A O 1
ATOM 1049 N N . GLN A 1 136 ? -14.617 4.780 17.798 1.00 72.12 136 GLN A N 1
ATOM 1050 C CA . GLN A 1 136 ? -15.648 4.115 18.601 1.00 72.12 136 GLN A CA 1
ATOM 1051 C C . GLN A 1 136 ? -16.612 3.278 17.746 1.00 72.12 136 GLN A C 1
ATOM 1053 O O . GLN A 1 136 ? -17.035 2.197 18.161 1.00 72.12 136 GLN A O 1
ATOM 1058 N N . ASN A 1 137 ? -16.921 3.750 16.536 1.00 75.75 137 ASN A N 1
ATOM 1059 C CA . ASN A 1 137 ? -17.872 3.112 15.634 1.00 75.75 137 ASN A CA 1
ATOM 1060 C C . ASN A 1 137 ? -17.245 1.907 14.918 1.00 75.75 137 ASN A C 1
ATOM 1062 O O . ASN A 1 137 ? -16.260 2.041 14.195 1.00 75.75 137 ASN A O 1
ATOM 1066 N N . GLN A 1 138 ? -17.861 0.735 15.065 1.00 76.56 138 GLN A N 1
ATOM 1067 C CA . GLN A 1 138 ? -17.426 -0.487 14.394 1.00 76.56 138 GLN A CA 1
ATOM 1068 C C . GLN A 1 138 ? -17.543 -0.421 12.869 1.00 76.56 138 GLN A C 1
ATOM 1070 O O . GLN A 1 138 ? -16.707 -1.006 12.188 1.00 76.56 138 GLN A O 1
ATOM 1075 N N . SER A 1 139 ? -18.538 0.294 12.337 1.00 79.94 139 SER A N 1
ATOM 1076 C CA . SER A 1 139 ? -18.694 0.470 10.890 1.00 79.94 139 SER A CA 1
ATOM 1077 C C . SER A 1 139 ? -17.494 1.203 10.290 1.00 79.94 139 SER A C 1
ATOM 1079 O O . SER A 1 139 ? -16.963 0.768 9.275 1.00 79.94 139 SER A O 1
ATOM 1081 N N . ASP A 1 140 ? -17.023 2.264 10.955 1.00 76.56 140 ASP A N 1
ATOM 1082 C CA . ASP A 1 140 ? -15.862 3.042 10.504 1.00 76.56 140 ASP A CA 1
ATOM 1083 C C . ASP A 1 140 ? -14.600 2.154 10.522 1.00 76.56 140 ASP A C 1
ATOM 1085 O O . ASP A 1 140 ? -13.845 2.112 9.553 1.00 76.56 140 ASP A O 1
ATOM 1089 N N . ARG A 1 141 ? -14.410 1.357 11.589 1.00 78.62 141 ARG A N 1
ATOM 1090 C CA . ARG A 1 141 ? -13.294 0.393 11.695 1.00 78.62 141 ARG A CA 1
ATOM 1091 C C . ARG A 1 141 ? -13.343 -0.691 10.618 1.00 78.62 141 ARG A C 1
ATOM 1093 O O . ARG A 1 141 ? -12.308 -1.077 10.083 1.00 78.62 141 ARG A O 1
ATOM 1100 N N . SER A 1 142 ? -14.542 -1.186 10.316 1.00 81.81 142 SER A N 1
ATOM 1101 C CA . SER A 1 142 ? -14.771 -2.182 9.268 1.00 81.81 142 SER A CA 1
ATOM 1102 C C . SER A 1 142 ? -14.408 -1.629 7.893 1.00 81.81 142 SER A C 1
ATOM 1104 O O . SER A 1 142 ? -13.741 -2.319 7.133 1.00 81.81 142 SER A O 1
ATOM 1106 N N . MET A 1 143 ? -14.791 -0.384 7.603 1.00 81.31 143 MET A N 1
ATOM 1107 C CA . MET A 1 143 ? -14.492 0.278 6.334 1.00 81.31 143 MET A CA 1
ATOM 1108 C C . MET A 1 143 ? -12.982 0.476 6.129 1.00 81.31 143 MET A C 1
ATOM 1110 O O . MET A 1 143 ? -12.475 0.193 5.048 1.00 81.31 143 MET A O 1
ATOM 1114 N N . ALA A 1 144 ? -12.241 0.873 7.172 1.00 79.75 144 ALA A N 1
ATOM 1115 C CA . ALA A 1 144 ? -10.777 0.937 7.094 1.00 79.75 144 ALA A CA 1
ATOM 1116 C C . ALA A 1 144 ? -10.157 -0.443 6.822 1.00 79.75 144 ALA A C 1
ATOM 1118 O O . ALA A 1 144 ? -9.312 -0.578 5.942 1.00 79.75 144 ALA A O 1
ATOM 1119 N N . ALA A 1 145 ? -10.615 -1.491 7.516 1.00 81.19 145 ALA A N 1
ATOM 1120 C CA . ALA A 1 145 ? -10.136 -2.852 7.270 1.00 81.19 145 ALA A CA 1
ATOM 1121 C C . ALA A 1 145 ? -10.430 -3.338 5.836 1.00 81.19 145 ALA A C 1
ATOM 1123 O O . ALA A 1 145 ? -9.602 -4.023 5.239 1.00 81.19 145 ALA A O 1
ATOM 1124 N N . GLU A 1 146 ? -11.587 -2.981 5.271 1.00 83.00 146 GLU A N 1
ATOM 1125 C CA . GLU A 1 146 ? -11.952 -3.302 3.885 1.00 83.00 146 GLU A CA 1
ATOM 1126 C C . GLU A 1 146 ? -11.071 -2.581 2.870 1.00 83.00 146 GLU A C 1
ATOM 1128 O O . GLU A 1 146 ? -10.520 -3.233 1.986 1.00 83.00 146 GLU A O 1
ATOM 1133 N N . ALA A 1 147 ? -10.880 -1.269 3.023 1.00 79.81 147 ALA A N 1
ATOM 1134 C CA . ALA A 1 147 ? -10.010 -0.492 2.144 1.00 79.81 147 ALA A CA 1
ATOM 1135 C C . ALA A 1 147 ? -8.581 -1.065 2.124 1.00 79.81 147 ALA A C 1
ATOM 1137 O O . ALA A 1 147 ? -7.987 -1.246 1.061 1.00 79.81 147 ALA A O 1
ATOM 1138 N N . ARG A 1 148 ? -8.059 -1.453 3.296 1.00 81.94 148 ARG A N 1
ATOM 1139 C CA . ARG A 1 148 ? -6.744 -2.097 3.431 1.00 81.94 148 ARG A CA 1
ATOM 1140 C C . A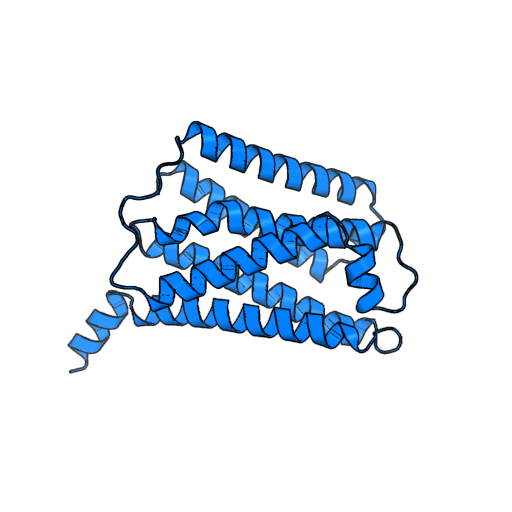RG A 1 148 ? -6.679 -3.455 2.738 1.00 81.94 148 ARG A C 1
ATOM 1142 O O . ARG A 1 148 ? -5.718 -3.718 2.014 1.00 81.94 148 ARG A O 1
ATOM 1149 N N . ALA A 1 149 ? -7.696 -4.298 2.915 1.00 84.38 149 ALA A N 1
ATOM 1150 C CA . ALA A 1 149 ? -7.766 -5.596 2.249 1.00 84.38 149 ALA A CA 1
ATOM 1151 C C . ALA A 1 149 ? -7.800 -5.450 0.718 1.00 84.38 149 ALA A C 1
ATOM 1153 O O . ALA A 1 149 ? -7.072 -6.159 0.025 1.00 84.38 149 ALA A O 1
ATOM 1154 N N . VAL A 1 150 ? -8.583 -4.500 0.197 1.00 83.81 150 VAL A N 1
ATOM 1155 C CA . VAL A 1 150 ? -8.672 -4.211 -1.242 1.00 83.81 150 VAL A CA 1
ATOM 1156 C C . VAL A 1 150 ? -7.328 -3.739 -1.797 1.00 83.81 150 VAL A C 1
ATOM 1158 O O . VAL A 1 150 ? -6.866 -4.286 -2.797 1.00 83.81 150 VAL A O 1
ATOM 1161 N N . CYS A 1 151 ? -6.654 -2.794 -1.132 1.00 81.69 151 CYS A N 1
ATOM 1162 C CA . CYS A 1 151 ? -5.317 -2.358 -1.543 1.00 81.69 151 CYS A CA 1
ATOM 1163 C C . CYS A 1 151 ? -4.329 -3.531 -1.589 1.00 81.69 151 CYS A C 1
ATOM 1165 O O . CYS A 1 151 ? -3.663 -3.730 -2.604 1.00 81.69 151 CYS A O 1
ATOM 1167 N N . CYS A 1 152 ? -4.263 -4.344 -0.527 1.00 85.06 152 CYS A N 1
ATOM 1168 C CA . CYS A 1 152 ? -3.345 -5.485 -0.471 1.00 85.06 152 CYS A CA 1
ATOM 1169 C C . CYS A 1 152 ? -3.608 -6.499 -1.596 1.00 85.06 152 CYS A C 1
ATOM 1171 O O . CYS A 1 152 ? -2.660 -6.973 -2.221 1.00 85.06 152 CYS A O 1
ATOM 1173 N N . LEU A 1 153 ? -4.881 -6.772 -1.907 1.00 85.75 153 LEU A N 1
ATOM 1174 C CA . LEU A 1 153 ? -5.268 -7.647 -3.015 1.00 85.75 153 LEU A CA 1
ATOM 1175 C C . LEU A 1 153 ? -4.800 -7.109 -4.370 1.00 85.75 153 LEU A C 1
ATOM 1177 O O . LEU A 1 153 ? -4.233 -7.871 -5.151 1.00 85.75 153 LEU A O 1
ATOM 1181 N N . PHE A 1 154 ? -4.984 -5.814 -4.644 1.00 83.44 154 PHE A N 1
ATOM 1182 C CA . PHE A 1 154 ? -4.511 -5.212 -5.894 1.00 83.44 154 PHE A CA 1
ATOM 1183 C C . PHE A 1 154 ? -2.991 -5.263 -6.022 1.00 83.44 154 PHE A C 1
ATOM 1185 O O . PHE A 1 154 ? -2.472 -5.563 -7.094 1.00 83.44 154 PHE A O 1
ATOM 1192 N N . ILE A 1 155 ? -2.271 -5.031 -4.928 1.00 84.00 155 ILE A N 1
ATOM 1193 C CA . ILE A 1 155 ? -0.809 -5.108 -4.919 1.00 84.00 155 ILE A CA 1
ATOM 1194 C C . ILE A 1 155 ? -0.339 -6.535 -5.174 1.00 84.00 155 ILE A C 1
ATOM 1196 O O . ILE A 1 155 ? 0.557 -6.745 -5.988 1.00 84.00 155 ILE A O 1
ATOM 1200 N N . LEU A 1 156 ? -0.942 -7.520 -4.508 1.00 87.69 156 LEU A N 1
ATOM 1201 C CA . LEU A 1 156 ? -0.612 -8.920 -4.740 1.00 87.69 156 LEU A CA 1
ATOM 1202 C C . LEU A 1 156 ? -0.926 -9.325 -6.187 1.00 87.69 156 LEU A C 1
ATOM 1204 O O . LEU A 1 156 ? -0.104 -9.976 -6.826 1.00 87.69 156 LEU A O 1
ATOM 1208 N N . ALA A 1 157 ? -2.066 -8.891 -6.728 1.00 84.81 157 ALA A N 1
ATOM 1209 C CA . ALA A 1 157 ? -2.423 -9.123 -8.123 1.00 84.81 157 ALA A CA 1
ATOM 1210 C C . ALA A 1 157 ? -1.408 -8.491 -9.086 1.00 84.81 157 ALA A C 1
ATOM 1212 O O . ALA A 1 157 ? -0.998 -9.148 -10.038 1.00 84.81 157 ALA A O 1
ATOM 1213 N N . ALA A 1 158 ? -0.948 -7.267 -8.815 1.00 81.50 158 ALA A N 1
ATOM 1214 C CA . ALA A 1 158 ? 0.082 -6.601 -9.608 1.00 81.50 158 ALA A CA 1
ATOM 1215 C C . ALA A 1 158 ? 1.426 -7.349 -9.555 1.00 81.50 158 ALA A C 1
ATOM 1217 O O . ALA A 1 158 ? 2.046 -7.540 -10.596 1.00 81.50 158 ALA A O 1
ATOM 1218 N N . GLN A 1 159 ? 1.836 -7.832 -8.375 1.00 85.00 159 GLN A N 1
ATOM 1219 C CA . GLN A 1 159 ? 3.057 -8.630 -8.183 1.00 85.00 159 GLN A CA 1
ATOM 1220 C C . GLN A 1 159 ? 2.988 -9.993 -8.898 1.00 85.00 159 GLN A C 1
ATOM 1222 O O . GLN A 1 159 ? 3.970 -10.460 -9.469 1.00 85.00 159 GLN A O 1
ATOM 1227 N N . ILE A 1 160 ? 1.819 -10.641 -8.910 1.00 86.50 160 ILE A N 1
ATOM 1228 C CA . ILE A 1 160 ? 1.607 -11.884 -9.669 1.00 86.50 160 ILE A CA 1
ATOM 1229 C C . ILE A 1 160 ? 1.598 -11.589 -11.173 1.00 86.50 160 ILE A C 1
ATOM 1231 O O . ILE A 1 160 ? 2.244 -12.288 -11.955 1.00 86.50 160 ILE A O 1
ATOM 1235 N N . TRP A 1 161 ? 0.897 -10.535 -11.593 1.00 85.50 161 TRP A N 1
ATOM 1236 C CA . TRP A 1 161 ? 0.828 -10.124 -12.992 1.00 85.50 161 TRP A CA 1
ATOM 1237 C C . TRP A 1 161 ? 2.209 -9.768 -13.547 1.00 85.50 161 TRP A C 1
ATOM 1239 O O . TRP A 1 161 ? 2.534 -10.174 -14.663 1.00 85.50 161 TRP A O 1
ATOM 1249 N N . SER A 1 162 ? 3.068 -9.101 -12.768 1.00 79.94 162 SER A N 1
ATOM 1250 C CA . SER A 1 162 ? 4.430 -8.779 -13.201 1.00 79.94 162 SER A CA 1
ATOM 1251 C C . SER A 1 162 ? 5.278 -10.017 -13.487 1.00 79.94 162 SER A C 1
ATOM 1253 O O . SER A 1 162 ? 6.143 -9.949 -14.357 1.00 79.94 162 SER A O 1
ATOM 1255 N N . GLN A 1 163 ? 5.012 -11.171 -12.862 1.00 83.81 163 GLN A N 1
ATOM 1256 C CA . GLN A 1 163 ? 5.682 -12.423 -13.245 1.00 83.81 163 GLN A CA 1
ATOM 1257 C C . GLN A 1 163 ? 5.271 -12.906 -14.638 1.00 83.81 163 GLN A C 1
ATOM 1259 O O . GLN A 1 163 ? 6.079 -13.495 -15.359 1.00 83.81 163 GLN A O 1
ATOM 1264 N N . VAL A 1 164 ? 4.019 -12.662 -15.024 1.00 84.62 164 VAL A N 1
ATOM 1265 C CA . VAL A 1 164 ? 3.509 -13.005 -16.355 1.00 84.62 164 VAL A CA 1
ATOM 1266 C C . VAL A 1 164 ? 4.055 -12.023 -17.390 1.00 84.62 164 VAL A C 1
ATOM 1268 O O . VAL A 1 164 ? 4.583 -12.452 -18.416 1.00 84.62 164 VAL A O 1
ATOM 1271 N N . ALA A 1 165 ? 3.987 -10.722 -17.101 1.00 81.38 165 ALA A N 1
ATOM 1272 C CA . ALA A 1 165 ? 4.436 -9.662 -17.999 1.00 81.38 165 ALA A CA 1
ATOM 1273 C C . ALA A 1 165 ? 5.955 -9.706 -18.244 1.00 81.38 165 ALA A C 1
ATOM 1275 O O . ALA A 1 165 ? 6.405 -9.621 -19.385 1.00 81.38 165 ALA A O 1
ATOM 1276 N N . TYR A 1 166 ? 6.752 -9.927 -17.194 1.00 82.62 166 TYR A N 1
ATOM 1277 C CA . TYR A 1 166 ? 8.214 -9.962 -17.267 1.00 82.62 166 TYR A CA 1
ATOM 1278 C C . TYR A 1 166 ? 8.776 -11.379 -17.238 1.00 82.62 166 TYR A C 1
ATOM 1280 O O . TYR A 1 166 ? 9.880 -11.578 -16.747 1.00 82.62 166 TYR A O 1
ATOM 1288 N N . ARG A 1 167 ? 8.068 -12.378 -17.784 1.00 81.69 167 ARG A N 1
ATOM 1289 C CA . ARG A 1 167 ? 8.404 -13.815 -17.666 1.00 81.69 167 ARG A CA 1
ATOM 1290 C C . ARG A 1 167 ? 9.878 -14.179 -17.911 1.00 81.69 167 ARG A C 1
ATOM 1292 O O . ARG A 1 167 ? 10.367 -15.123 -17.297 1.00 81.69 167 ARG A O 1
ATOM 1299 N N . LYS A 1 168 ? 10.574 -13.460 -18.800 1.00 86.12 168 LYS A N 1
ATOM 1300 C CA . LYS A 1 168 ? 12.000 -13.666 -19.138 1.00 86.12 168 LYS A CA 1
ATOM 1301 C C . LYS A 1 168 ? 12.971 -12.715 -18.423 1.00 86.12 168 LYS A C 1
ATOM 1303 O O . LYS A 1 168 ? 14.176 -12.896 -18.528 1.00 86.12 168 LYS A O 1
ATOM 1308 N N . HIS A 1 169 ? 12.449 -11.702 -17.741 1.00 85.81 169 HIS A N 1
ATOM 1309 C CA . HIS A 1 169 ? 13.185 -10.559 -17.205 1.00 85.81 169 HIS A CA 1
ATOM 1310 C C . HIS A 1 169 ? 12.847 -10.305 -15.731 1.00 85.81 169 HIS A C 1
ATOM 1312 O O . HIS A 1 169 ? 12.921 -9.170 -15.279 1.00 85.81 169 HIS A O 1
ATOM 1318 N N . TRP A 1 170 ? 12.446 -11.318 -14.966 1.00 84.19 170 TRP A N 1
ATOM 1319 C CA . TRP A 1 170 ? 12.293 -11.204 -13.514 1.00 84.19 170 TRP A CA 1
ATOM 1320 C C . TRP A 1 170 ? 13.417 -11.975 -12.817 1.00 84.19 170 TRP A C 1
ATOM 1322 O O . TRP A 1 170 ? 13.909 -12.977 -13.333 1.00 84.19 170 TRP A O 1
ATOM 1332 N N . SER A 1 171 ? 13.860 -11.490 -11.658 1.00 84.75 171 SER A N 1
ATOM 1333 C CA . SER A 1 171 ? 14.929 -12.125 -10.879 1.00 84.75 171 SER A CA 1
ATOM 1334 C C . SER A 1 171 ? 14.359 -12.863 -9.666 1.00 84.75 171 SER A C 1
ATOM 1336 O O . SER A 1 171 ? 13.257 -12.570 -9.210 1.00 84.75 171 SER A O 1
ATOM 1338 N N . GLY A 1 172 ? 15.129 -13.768 -9.054 1.00 81.31 172 GLY A N 1
ATOM 1339 C CA . GLY A 1 172 ? 14.697 -14.467 -7.834 1.00 81.31 172 GLY A CA 1
ATOM 1340 C C . GLY A 1 172 ? 14.248 -13.539 -6.690 1.00 81.31 172 GLY A C 1
ATOM 1341 O O . GLY A 1 172 ? 13.411 -13.937 -5.883 1.00 81.31 172 GLY A O 1
ATOM 1342 N N . GLY A 1 173 ? 14.720 -12.285 -6.652 1.00 81.12 173 GLY A N 1
ATOM 1343 C CA . GLY A 1 173 ? 14.291 -11.288 -5.666 1.00 81.12 173 GLY A CA 1
ATOM 1344 C C . GLY A 1 173 ? 12.816 -10.881 -5.786 1.00 81.12 173 GLY A C 1
ATOM 1345 O O . GLY A 1 173 ? 12.233 -10.417 -4.808 1.00 81.12 173 GLY A O 1
ATOM 1346 N N . HIS A 1 174 ? 12.167 -11.145 -6.922 1.00 84.12 174 HIS A N 1
ATOM 1347 C CA . HIS A 1 174 ? 10.723 -10.959 -7.098 1.00 84.12 174 HIS A CA 1
ATOM 1348 C C . HIS A 1 174 ? 9.901 -11.806 -6.111 1.00 84.12 174 HIS A C 1
ATOM 1350 O O . HIS A 1 174 ? 8.864 -11.359 -5.620 1.00 84.12 174 HIS A O 1
ATOM 1356 N N . TRP A 1 175 ? 10.391 -12.996 -5.736 1.00 84.81 175 TRP A N 1
ATOM 1357 C CA . TRP A 1 175 ? 9.731 -13.845 -4.738 1.00 84.81 175 TRP A CA 1
ATOM 1358 C C . TRP A 1 175 ? 9.694 -13.214 -3.352 1.00 84.81 175 TRP A C 1
ATOM 1360 O O . TRP A 1 175 ? 8.764 -13.485 -2.595 1.00 84.81 175 TRP A O 1
ATOM 1370 N N . VAL A 1 176 ? 10.657 -12.350 -3.019 1.00 84.69 176 VAL A N 1
ATOM 1371 C CA . VAL A 1 176 ? 10.634 -11.591 -1.762 1.00 84.69 176 VAL A CA 1
ATOM 1372 C C . VAL A 1 176 ? 9.453 -10.621 -1.768 1.00 84.69 176 VAL A C 1
ATOM 1374 O O . VAL A 1 176 ? 8.706 -10.570 -0.793 1.00 84.69 176 VAL A O 1
ATOM 1377 N N . GLY A 1 177 ? 9.239 -9.918 -2.887 1.00 82.69 177 GLY A N 1
ATOM 1378 C CA . GLY A 1 177 ? 8.091 -9.028 -3.085 1.00 82.69 177 GLY A CA 1
ATOM 1379 C C . GLY A 1 177 ? 6.760 -9.769 -2.961 1.00 82.69 177 GLY A C 1
ATOM 1380 O O . GLY A 1 177 ? 5.930 -9.404 -2.132 1.00 82.69 177 GLY A O 1
ATOM 1381 N N . ILE A 1 178 ? 6.597 -10.873 -3.695 1.00 87.81 178 ILE A N 1
ATOM 1382 C CA . ILE A 1 178 ? 5.378 -11.697 -3.651 1.00 87.81 178 ILE A CA 1
ATOM 1383 C C . ILE A 1 178 ? 5.133 -12.260 -2.254 1.00 87.81 178 ILE A C 1
ATOM 1385 O O . ILE A 1 178 ? 4.004 -12.207 -1.770 1.00 87.81 178 ILE A O 1
ATOM 1389 N N . SER A 1 179 ? 6.164 -12.778 -1.585 1.00 84.25 179 SER A N 1
ATOM 1390 C CA . SER A 1 179 ? 6.026 -13.352 -0.241 1.00 84.25 179 SER A CA 1
ATOM 1391 C C . SER A 1 179 ? 5.592 -12.295 0.773 1.00 84.25 179 SER A C 1
ATOM 1393 O O . SER A 1 179 ? 4.699 -12.542 1.587 1.00 84.25 179 SER A O 1
ATOM 1395 N N . LEU A 1 180 ? 6.176 -11.096 0.692 1.00 83.38 180 LEU A N 1
ATOM 1396 C CA . LEU A 1 180 ? 5.823 -9.973 1.552 1.00 83.38 180 LEU A CA 1
ATOM 1397 C C . LEU A 1 180 ? 4.388 -9.501 1.283 1.00 83.38 180 LEU A C 1
ATOM 1399 O O . LEU A 1 180 ? 3.588 -9.443 2.215 1.00 83.38 180 LEU A O 1
ATOM 1403 N N . SER A 1 181 ? 4.020 -9.259 0.021 1.00 85.81 181 SER A N 1
ATOM 1404 C CA . SER A 1 181 ? 2.656 -8.870 -0.365 1.00 85.81 181 SER A CA 1
ATOM 1405 C C . SER A 1 181 ? 1.614 -9.939 -0.021 1.00 85.81 181 SER A C 1
ATOM 1407 O O . SER A 1 181 ? 0.509 -9.602 0.401 1.00 85.81 181 SER A O 1
ATOM 1409 N N . SER A 1 182 ? 1.959 -11.224 -0.130 1.00 87.62 182 SER A N 1
ATOM 1410 C CA . SER A 1 182 ? 1.078 -12.341 0.243 1.00 87.62 182 SER A CA 1
ATOM 1411 C C . SER A 1 182 ? 0.845 -12.384 1.749 1.00 87.62 182 SER A C 1
ATOM 1413 O O . SER A 1 182 ? -0.300 -12.424 2.195 1.00 87.62 182 SER A O 1
ATOM 1415 N N . THR A 1 183 ? 1.920 -12.308 2.539 1.00 82.81 183 THR A N 1
ATOM 1416 C CA . THR A 1 183 ? 1.845 -12.270 4.009 1.00 82.81 183 THR A CA 1
ATOM 1417 C C . THR A 1 183 ? 0.985 -11.099 4.467 1.00 82.81 183 THR A C 1
ATOM 1419 O O . THR A 1 183 ? 0.097 -11.244 5.306 1.00 82.81 183 THR A O 1
ATOM 1422 N N . TRP A 1 184 ? 1.202 -9.941 3.855 1.00 83.94 184 TRP A N 1
ATOM 1423 C CA . TRP A 1 184 ? 0.478 -8.726 4.174 1.00 83.94 184 TRP A CA 1
ATOM 1424 C C . TRP A 1 184 ? -1.013 -8.815 3.826 1.00 83.94 184 TRP A C 1
ATOM 1426 O O . TRP A 1 184 ? -1.869 -8.469 4.641 1.00 83.94 184 TRP A O 1
ATOM 1436 N N . THR A 1 185 ? -1.336 -9.385 2.663 1.00 87.50 185 THR A N 1
ATOM 1437 C CA . THR A 1 185 ? -2.719 -9.651 2.245 1.00 87.50 185 THR A CA 1
ATOM 1438 C C . THR A 1 185 ? -3.420 -10.605 3.209 1.00 87.50 185 THR A C 1
ATOM 1440 O O . THR A 1 185 ? -4.556 -10.351 3.607 1.00 87.50 185 THR A O 1
ATOM 1443 N N . VAL A 1 186 ? -2.744 -11.670 3.649 1.00 88.06 186 VAL A N 1
ATOM 1444 C CA . VAL A 1 186 ? -3.295 -12.614 4.634 1.00 88.06 186 VAL A CA 1
ATOM 1445 C C . VAL A 1 186 ? -3.588 -11.915 5.960 1.00 88.06 186 VAL A C 1
ATOM 1447 O O . VAL A 1 186 ? -4.659 -12.133 6.525 1.00 88.06 186 VAL A O 1
ATOM 1450 N N . ILE A 1 187 ? -2.694 -11.048 6.446 1.00 82.62 187 ILE A N 1
ATOM 1451 C CA . ILE A 1 187 ? -2.919 -10.263 7.670 1.00 82.62 187 ILE A CA 1
ATOM 1452 C C . ILE A 1 187 ? -4.162 -9.373 7.521 1.00 82.62 187 ILE A C 1
ATOM 1454 O O . ILE A 1 187 ? -5.042 -9.409 8.385 1.00 82.62 187 ILE A O 1
ATOM 1458 N N . ALA A 1 188 ? -4.277 -8.632 6.414 1.00 83.81 188 ALA A N 1
ATOM 1459 C CA . ALA A 1 188 ? -5.406 -7.736 6.161 1.00 83.81 188 ALA A CA 1
ATOM 1460 C C . ALA A 1 188 ? -6.745 -8.495 6.068 1.00 83.81 188 ALA A C 1
ATOM 1462 O O . ALA A 1 188 ? -7.732 -8.113 6.704 1.00 83.81 188 ALA A O 1
ATOM 1463 N N . LEU A 1 189 ? -6.774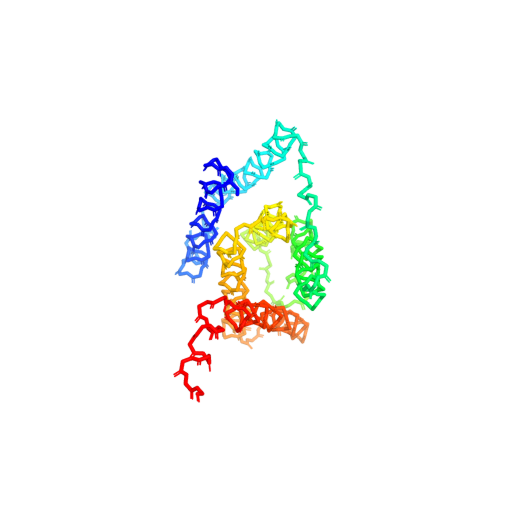 -9.619 5.344 1.00 87.31 189 LEU A N 1
ATOM 1464 C CA . LEU A 1 189 ? -7.958 -10.477 5.236 1.00 87.31 189 LEU A CA 1
ATOM 1465 C C . LEU A 1 189 ? -8.326 -11.114 6.579 1.00 87.31 189 LEU A C 1
ATOM 1467 O O . LEU A 1 189 ? -9.497 -11.123 6.957 1.00 87.31 189 LEU A O 1
ATOM 1471 N N . THR A 1 190 ? -7.337 -11.593 7.334 1.00 84.06 190 THR A N 1
ATOM 1472 C CA . THR A 1 190 ? -7.553 -12.174 8.667 1.00 84.06 190 THR A CA 1
ATOM 1473 C C . THR A 1 190 ? -8.149 -11.142 9.615 1.00 84.06 190 THR A C 1
ATOM 1475 O O . THR A 1 190 ? -9.111 -11.439 10.324 1.00 84.06 190 THR A O 1
ATOM 1478 N N . TYR A 1 191 ? -7.643 -9.907 9.594 1.00 81.19 191 TYR A N 1
ATOM 1479 C CA . TYR A 1 191 ? -8.198 -8.816 10.388 1.00 81.19 191 TYR A CA 1
ATOM 1480 C C . TYR A 1 191 ? -9.642 -8.487 9.985 1.00 81.19 191 TYR A C 1
ATOM 1482 O O . TYR A 1 191 ? -10.514 -8.353 10.850 1.00 81.19 191 TYR A O 1
ATOM 1490 N N . ARG A 1 192 ? -9.939 -8.442 8.680 1.00 85.00 192 ARG A N 1
ATOM 1491 C CA . ARG A 1 192 ? -11.306 -8.233 8.186 1.00 85.00 192 ARG A CA 1
ATOM 1492 C C . ARG A 1 192 ? -12.254 -9.330 8.670 1.00 85.00 192 ARG A C 1
ATOM 1494 O O . ARG A 1 192 ? -13.307 -9.012 9.225 1.00 85.00 192 ARG A O 1
ATOM 1501 N N . ILE A 1 193 ? -11.873 -10.596 8.500 1.00 85.62 193 ILE A N 1
ATOM 1502 C CA . ILE A 1 193 ? -12.651 -11.758 8.952 1.00 85.62 193 ILE A CA 1
ATOM 1503 C C . ILE A 1 193 ? -12.868 -11.692 10.465 1.00 85.62 193 ILE A C 1
ATOM 1505 O O . ILE A 1 193 ? -13.986 -11.896 10.937 1.00 85.62 193 ILE A O 1
ATOM 1509 N N . TYR A 1 194 ? -11.833 -11.342 11.231 1.00 82.62 194 TYR A N 1
ATOM 1510 C CA . TYR A 1 194 ? -11.931 -11.181 12.677 1.00 82.62 194 TYR A CA 1
ATOM 1511 C C . TYR A 1 194 ? -12.985 -10.133 13.069 1.00 82.62 194 TYR A C 1
ATOM 1513 O O . TYR A 1 194 ? -13.830 -10.408 13.924 1.00 82.62 194 TYR A O 1
ATOM 1521 N N . ILE A 1 195 ? -13.003 -8.962 12.420 1.00 78.44 195 ILE A N 1
ATOM 1522 C CA . ILE A 1 195 ? -14.020 -7.923 12.665 1.00 78.44 195 ILE A CA 1
ATOM 1523 C C . ILE A 1 195 ? -15.431 -8.441 12.354 1.00 78.44 195 ILE A C 1
ATOM 1525 O O . ILE A 1 195 ? -16.354 -8.179 13.127 1.00 78.44 195 ILE A O 1
ATOM 1529 N N . ILE A 1 196 ? -15.617 -9.185 11.257 1.00 82.62 196 ILE A N 1
ATOM 1530 C CA . ILE A 1 196 ? -16.920 -9.780 10.900 1.00 82.62 196 ILE A CA 1
ATOM 1531 C C . ILE A 1 196 ? -17.363 -10.756 11.992 1.00 82.62 196 ILE A C 1
ATOM 1533 O O . ILE A 1 196 ? -18.458 -10.630 12.538 1.00 82.62 196 ILE A O 1
ATOM 1537 N N . CYS A 1 197 ? -16.495 -11.697 12.360 1.00 81.88 197 CYS A N 1
ATOM 1538 C CA . CYS A 1 197 ? -16.792 -12.745 13.336 1.00 81.88 197 CYS A CA 1
ATOM 1539 C C . CYS A 1 197 ? -17.073 -12.206 14.745 1.00 81.88 197 CYS A C 1
ATOM 1541 O O . CYS A 1 197 ? -17.831 -12.819 15.496 1.00 81.88 197 CYS A O 1
ATOM 1543 N N . THR A 1 198 ? -16.482 -11.066 15.101 1.00 76.62 198 THR A N 1
ATOM 1544 C CA . THR A 1 198 ? -16.680 -10.395 16.396 1.00 76.62 198 THR A CA 1
ATOM 1545 C C . THR A 1 198 ? -17.769 -9.319 16.357 1.00 76.62 198 THR A C 1
ATOM 1547 O O . THR A 1 198 ? -17.996 -8.623 17.346 1.00 76.62 198 THR A O 1
ATOM 1550 N N . SER A 1 199 ? -18.487 -9.183 15.236 1.00 74.75 199 SER A N 1
ATOM 1551 C CA . SER A 1 199 ? -19.565 -8.204 15.107 1.00 74.75 199 SER A CA 1
ATOM 1552 C C . SER A 1 199 ? -20.806 -8.580 15.933 1.00 74.75 199 SER A C 1
ATOM 1554 O O . SER A 1 199 ? -21.253 -9.731 15.883 1.00 74.75 199 SER A O 1
ATOM 1556 N N . PRO A 1 200 ? -21.448 -7.615 16.625 1.00 69.50 200 PRO A N 1
ATOM 1557 C CA . PRO A 1 200 ? -22.661 -7.841 17.415 1.00 69.50 200 PRO A CA 1
ATOM 1558 C C . PRO A 1 200 ? -23.809 -8.481 16.624 1.00 69.50 200 PRO A C 1
ATOM 1560 O O . PRO A 1 200 ? -24.596 -9.242 17.183 1.00 69.50 200 PRO A O 1
ATOM 1563 N N . ALA A 1 201 ? -23.900 -8.203 15.320 1.00 68.00 201 ALA A N 1
ATOM 1564 C CA . ALA A 1 201 ? -24.884 -8.814 14.427 1.00 68.00 201 ALA A CA 1
ATOM 1565 C C . ALA A 1 201 ? -24.692 -10.338 14.306 1.00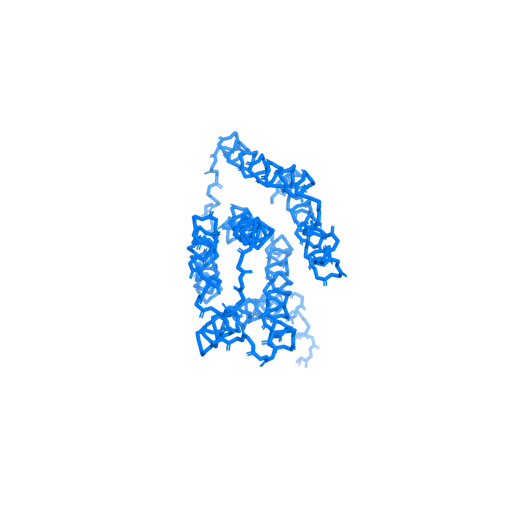 68.00 201 ALA A C 1
ATOM 1567 O O . ALA A 1 201 ? -25.653 -11.098 14.432 1.00 68.00 201 ALA A O 1
ATOM 1568 N N . VAL A 1 202 ? -23.444 -10.795 14.154 1.00 61.59 202 VAL A N 1
ATOM 1569 C CA . VAL A 1 202 ? -23.099 -12.224 14.105 1.00 61.59 202 VAL A CA 1
ATOM 1570 C C . VAL A 1 202 ? -23.305 -12.868 15.477 1.00 61.59 202 VAL A C 1
ATOM 1572 O O . VAL A 1 202 ? -23.880 -13.954 15.563 1.00 61.59 202 VAL A O 1
ATOM 1575 N N . ALA A 1 203 ? -22.942 -12.180 16.562 1.00 61.97 203 ALA A N 1
ATOM 1576 C CA . ALA A 1 203 ? -23.186 -12.657 17.925 1.00 61.97 203 ALA A CA 1
ATOM 1577 C C . ALA A 1 203 ? -24.686 -12.875 18.217 1.00 61.97 203 ALA A C 1
ATOM 1579 O O . ALA A 1 203 ? -25.066 -13.926 18.735 1.00 61.97 203 ALA A O 1
ATOM 1580 N N . LYS A 1 204 ? -25.551 -11.937 17.800 1.00 63.31 204 LYS A N 1
ATOM 1581 C CA . LYS A 1 204 ? -27.015 -12.071 17.908 1.00 63.31 204 LYS A CA 1
ATOM 1582 C C . LYS A 1 204 ? -27.570 -13.218 17.059 1.00 63.31 204 LYS A C 1
ATOM 1584 O O . LYS A 1 204 ? -28.474 -13.914 17.510 1.00 63.31 204 LYS A O 1
ATOM 1589 N N . SER A 1 205 ? -27.032 -13.448 15.858 1.00 67.06 205 SER A N 1
ATOM 1590 C CA . SER A 1 205 ? -27.451 -14.583 15.016 1.00 67.06 205 SER A CA 1
ATOM 1591 C C . SER A 1 205 ? -27.114 -15.941 15.649 1.00 67.06 205 SER A C 1
ATOM 1593 O O . SER A 1 205 ? -27.939 -16.848 15.625 1.00 67.06 205 SER A O 1
ATOM 1595 N N . ARG A 1 206 ? -25.953 -16.056 16.314 1.00 62.50 206 ARG A N 1
ATOM 1596 C CA . ARG A 1 206 ? -25.543 -17.267 17.045 1.00 62.50 206 ARG A CA 1
ATOM 1597 C C . ARG A 1 206 ? -26.385 -17.531 18.292 1.00 62.50 206 ARG A C 1
ATOM 1599 O O . ARG A 1 206 ? -26.571 -18.687 18.644 1.00 62.50 206 ARG A O 1
ATOM 1606 N N . GLN A 1 207 ? -26.881 -16.485 18.952 1.00 60.75 207 GLN A N 1
ATOM 1607 C CA . GLN A 1 207 ? -27.814 -16.625 20.076 1.00 60.75 207 GLN A CA 1
ATOM 1608 C C . GLN A 1 207 ? -29.216 -17.061 19.642 1.00 60.75 207 GLN A C 1
ATOM 1610 O O . GLN A 1 207 ? -29.881 -17.725 20.418 1.00 60.75 207 GLN A O 1
ATOM 1615 N N . LYS A 1 208 ? -29.665 -16.708 18.430 1.00 65.19 208 LYS A N 1
ATOM 1616 C CA . LYS A 1 208 ? -30.965 -17.150 17.889 1.00 65.19 208 LYS A CA 1
ATOM 1617 C C . LYS A 1 208 ? -30.960 -18.576 17.326 1.00 65.19 208 LYS A C 1
ATOM 1619 O O . LYS A 1 208 ? -32.028 -19.128 17.105 1.00 65.19 208 LYS A O 1
ATOM 1624 N N . ALA A 1 209 ? -29.783 -19.121 17.023 1.00 63.66 209 ALA A N 1
ATOM 1625 C CA . ALA A 1 209 ? -29.609 -20.464 16.464 1.00 63.66 209 ALA A CA 1
ATOM 1626 C C . ALA A 1 209 ? -29.316 -21.541 17.530 1.00 63.66 209 ALA A C 1
ATOM 1628 O O . ALA A 1 209 ? -29.128 -22.704 17.178 1.00 63.66 209 ALA A O 1
ATOM 1629 N N . LYS A 1 210 ? -29.230 -21.145 18.804 1.00 50.88 210 LYS A N 1
ATOM 1630 C CA . LYS A 1 210 ? -29.199 -22.031 19.972 1.00 50.88 210 LYS A CA 1
ATOM 1631 C C . LYS A 1 210 ? -30.558 -22.002 20.650 1.00 50.88 210 LYS A C 1
ATOM 1633 O O . LYS A 1 210 ? -30.912 -23.047 21.227 1.00 50.88 210 LYS A O 1
#